Protein AF-A0A7V9UDL6-F1 (afdb_monomer)

Mean predicted aligned error: 6.91 Å

Secondary structure (DSSP, 8-state):
-HHHHHHHHHTHHHHHHHHHHHHHHH-HHHHTT-HHHHHHHHHHHHHHHHHHHHHHHHT-PPPHHHHHHHHHHHHHHHHTT--HHHHHHHHHHHHHHHHHHHHHHHHHT-TT-HHHHHHHHHHHHHHHHHHHHHHHHHHHHHHHHHHHHHHHHHHHHHHHHHH--SS-HHHHHHHHHHTT--TTS------PPPPPTT---

Solvent-accessible surface area (backbone atoms only — not comparable to full-atom values): 11361 Å² total; per-residue (Å²): 102,66,69,45,50,50,55,50,56,78,38,43,68,61,51,31,50,53,32,45,53,51,32,48,76,73,28,70,73,58,60,74,63,44,65,72,52,49,55,56,48,38,53,50,46,41,54,50,54,53,49,51,49,54,23,62,73,66,74,47,76,86,48,70,73,58,48,54,54,40,24,51,51,18,27,52,36,34,75,69,67,51,56,68,68,51,55,54,49,39,53,55,47,35,54,50,50,54,46,56,54,48,52,50,40,40,60,72,69,38,94,84,30,60,69,53,49,53,55,47,51,54,46,51,52,53,48,51,51,54,51,53,49,42,21,51,51,29,18,53,52,39,45,53,48,53,52,51,49,52,54,48,55,51,51,49,51,53,47,32,70,73,77,60,62,94,67,52,73,68,57,52,51,54,54,33,47,76,74,73,43,66,84,90,56,92,81,83,89,82,87,80,85,71,85,57,91,78,75,79,123

Structure (mmCIF, N/CA/C/O backbone):
data_AF-A0A7V9UDL6-F1
#
_entry.id   AF-A0A7V9UDL6-F1
#
loop_
_atom_site.group_PDB
_atom_site.id
_atom_site.type_symbol
_atom_site.label_atom_id
_atom_site.label_alt_id
_atom_site.label_comp_id
_atom_site.label_asym_id
_atom_site.label_entity_id
_atom_site.label_seq_id
_atom_site.pdbx_PDB_ins_code
_atom_site.Cartn_x
_atom_site.Cartn_y
_atom_site.Cartn_z
_atom_site.occupancy
_atom_site.B_iso_or_equiv
_atom_site.auth_seq_id
_atom_site.auth_comp_id
_atom_site.auth_asym_id
_atom_site.auth_atom_id
_atom_site.pdbx_PDB_model_num
ATOM 1 N N . MET A 1 1 ? -12.841 5.951 25.547 1.00 72.06 1 MET A N 1
ATOM 2 C CA . MET A 1 1 ? -12.096 5.720 24.286 1.00 72.06 1 MET A CA 1
ATOM 3 C C . MET A 1 1 ? -10.606 5.531 24.544 1.00 72.06 1 MET A C 1
ATOM 5 O O . MET A 1 1 ? -10.081 4.564 24.023 1.00 72.06 1 MET A O 1
ATOM 9 N N . GLY A 1 2 ? -9.957 6.372 25.369 1.00 75.62 2 GLY A N 1
ATOM 10 C CA . GLY A 1 2 ? -8.535 6.224 25.736 1.00 75.62 2 GLY A CA 1
ATOM 11 C C . GLY A 1 2 ? -8.145 4.806 26.165 1.00 75.62 2 GLY A C 1
ATOM 12 O O . GLY A 1 2 ? -7.309 4.207 25.507 1.00 75.62 2 GLY A O 1
ATOM 13 N N . ASP A 1 3 ? -8.846 4.230 27.145 1.00 81.00 3 ASP A N 1
ATOM 14 C CA . ASP A 1 3 ? -8.547 2.881 27.661 1.00 81.00 3 ASP A CA 1
ATOM 15 C C . ASP A 1 3 ? -8.682 1.764 26.603 1.00 81.00 3 ASP A C 1
ATOM 17 O O . ASP A 1 3 ? -7.924 0.802 26.616 1.00 81.00 3 ASP A O 1
ATOM 21 N N . ILE A 1 4 ? -9.619 1.903 25.653 1.00 83.62 4 ILE A N 1
ATOM 22 C CA . ILE A 1 4 ? -9.817 0.942 24.548 1.00 83.62 4 ILE A CA 1
ATOM 23 C C . ILE A 1 4 ? -8.638 1.012 23.571 1.00 83.62 4 ILE A C 1
ATOM 25 O O . ILE A 1 4 ? -8.143 -0.015 23.113 1.00 83.62 4 ILE A O 1
ATOM 29 N N . VAL A 1 5 ? -8.179 2.225 23.245 1.00 83.94 5 VAL A N 1
ATOM 30 C CA . VAL A 1 5 ? -7.033 2.408 22.342 1.00 83.94 5 VAL A CA 1
ATOM 31 C C . VAL A 1 5 ? -5.725 2.028 23.028 1.00 83.94 5 VAL A C 1
ATOM 33 O O . VAL A 1 5 ? -4.845 1.468 22.385 1.00 83.94 5 VAL A O 1
ATOM 36 N N . GLU A 1 6 ? -5.599 2.284 24.328 1.00 85.06 6 GLU A N 1
ATOM 37 C CA . GLU A 1 6 ? -4.460 1.834 25.123 1.00 85.06 6 GLU A CA 1
ATOM 38 C C . GLU A 1 6 ? -4.391 0.304 25.152 1.00 85.06 6 GLU A C 1
ATOM 40 O O . GLU A 1 6 ? -3.352 -0.253 24.804 1.00 85.06 6 GLU A O 1
ATOM 45 N N . GLY A 1 7 ? -5.509 -0.380 25.431 1.00 85.69 7 GLY A N 1
ATOM 46 C CA . GLY A 1 7 ? -5.601 -1.842 25.338 1.00 85.69 7 GLY A CA 1
ATOM 47 C C . GLY A 1 7 ? -5.189 -2.362 23.958 1.00 85.69 7 GLY A C 1
ATOM 48 O O . GLY A 1 7 ? -4.322 -3.229 23.851 1.00 85.69 7 GLY A O 1
ATOM 49 N N . PHE A 1 8 ? -5.696 -1.746 22.888 1.00 86.94 8 PHE A N 1
ATOM 50 C CA . PHE A 1 8 ? -5.303 -2.082 21.518 1.00 86.94 8 PHE A CA 1
ATOM 51 C C . PHE A 1 8 ? -3.798 -1.895 21.252 1.00 86.94 8 PHE A C 1
ATOM 53 O O . PHE A 1 8 ? -3.160 -2.768 20.667 1.00 86.94 8 PHE A O 1
ATOM 60 N N . LEU A 1 9 ? -3.204 -0.795 21.725 1.00 85.56 9 LEU A N 1
ATOM 61 C CA . LEU A 1 9 ? -1.776 -0.508 21.560 1.00 85.56 9 LEU A CA 1
ATOM 62 C C . LEU A 1 9 ? -0.879 -1.458 22.360 1.00 85.56 9 LEU A C 1
ATOM 64 O O . LEU A 1 9 ? 0.209 -1.792 21.892 1.00 85.56 9 LEU A O 1
ATOM 68 N N . THR A 1 10 ? -1.322 -1.949 23.522 1.00 90.69 10 THR A N 1
ATOM 69 C CA . THR A 1 10 ? -0.566 -2.985 24.256 1.00 90.69 10 THR A CA 1
ATOM 70 C C . THR A 1 10 ? -0.466 -4.299 23.480 1.00 90.69 10 THR A C 1
ATOM 72 O O . THR A 1 10 ? 0.461 -5.074 23.705 1.00 90.69 10 THR A O 1
ATOM 75 N N . ARG A 1 11 ? -1.378 -4.521 22.525 1.00 90.44 11 ARG A N 1
ATOM 76 C CA . ARG A 1 11 ? -1.428 -5.689 21.637 1.00 90.44 11 ARG A CA 1
ATOM 77 C C . ARG A 1 11 ? -0.860 -5.398 20.244 1.00 90.44 11 ARG A C 1
ATOM 79 O O . ARG A 1 11 ? -1.074 -6.191 19.335 1.00 90.44 11 ARG A O 1
ATOM 86 N N . LEU A 1 12 ? -0.130 -4.294 20.050 1.00 89.50 12 LEU A N 1
ATOM 87 C CA . LEU A 1 12 ? 0.363 -3.872 18.731 1.00 89.50 12 LEU A CA 1
ATOM 88 C C . LEU A 1 12 ? 1.118 -4.986 17.990 1.00 89.50 12 LEU A C 1
ATOM 90 O O . LEU A 1 12 ? 0.803 -5.256 16.837 1.00 89.50 12 LEU A O 1
ATOM 94 N N . GLU A 1 13 ? 2.075 -5.649 18.643 1.00 90.94 13 GLU A N 1
ATOM 95 C CA . GLU A 1 13 ? 2.853 -6.731 18.017 1.00 90.94 13 GLU A CA 1
ATOM 96 C C . GLU A 1 13 ? 1.966 -7.898 17.571 1.00 90.94 13 GLU A C 1
ATOM 98 O O . GLU A 1 13 ? 2.067 -8.355 16.436 1.00 90.94 13 GLU A O 1
ATOM 103 N N . GLU A 1 14 ? 1.037 -8.318 18.435 1.00 93.50 14 GLU A N 1
ATOM 104 C CA . GLU A 1 14 ? 0.058 -9.369 18.136 1.00 93.50 14 GLU A CA 1
ATOM 105 C C . GLU A 1 14 ? -0.818 -8.978 16.935 1.00 93.50 14 GLU A C 1
ATOM 107 O O . GLU A 1 14 ? -1.074 -9.789 16.047 1.00 93.50 14 GLU A O 1
ATOM 112 N N . VAL A 1 15 ? -1.274 -7.722 16.883 1.00 93.56 15 VAL A N 1
ATOM 113 C CA . VAL A 1 15 ? -2.089 -7.201 15.778 1.00 93.56 15 VAL A CA 1
ATOM 114 C C . VAL A 1 15 ? -1.286 -7.178 14.480 1.00 93.56 15 VAL A C 1
ATOM 116 O O . VAL A 1 15 ? -1.821 -7.558 13.440 1.00 93.56 15 VAL A O 1
ATOM 119 N N . VAL A 1 16 ? -0.021 -6.755 14.519 1.00 93.81 16 VAL A N 1
ATOM 120 C CA . VAL A 1 16 ? 0.857 -6.702 13.339 1.00 93.81 16 VAL A CA 1
ATOM 121 C C . VAL A 1 16 ? 1.119 -8.103 12.793 1.00 93.81 16 VAL A C 1
ATOM 123 O O . VAL A 1 16 ? 1.009 -8.310 11.581 1.00 93.81 16 VAL A O 1
ATOM 126 N N . GLU A 1 17 ? 1.409 -9.066 13.668 1.00 93.62 17 GLU A N 1
ATOM 127 C CA . GLU A 1 17 ? 1.605 -10.468 13.296 1.00 93.62 17 GLU A CA 1
ATOM 128 C C . GLU A 1 17 ? 0.336 -11.041 12.654 1.00 93.62 17 GLU A C 1
ATOM 130 O O . GLU A 1 17 ? 0.378 -11.453 11.493 1.00 93.62 17 GLU A O 1
ATOM 135 N N . LYS A 1 18 ? -0.818 -10.926 13.327 1.00 95.19 18 LYS A N 1
ATOM 136 C CA . LYS A 1 18 ? -2.121 -11.375 12.801 1.00 95.19 18 LYS A CA 1
ATOM 137 C C . LYS A 1 18 ? -2.467 -10.746 11.455 1.00 95.19 18 LYS A C 1
ATOM 139 O O . LYS A 1 18 ? -2.954 -11.426 10.554 1.00 95.19 18 LYS A O 1
ATOM 144 N N . CYS A 1 19 ? -2.237 -9.443 11.305 1.00 95.56 19 CYS A N 1
ATOM 145 C CA . CYS A 1 19 ? -2.464 -8.739 10.047 1.00 95.56 19 CYS A CA 1
ATOM 146 C C . CYS A 1 19 ? -1.566 -9.284 8.933 1.00 95.56 19 CYS A C 1
ATOM 148 O O . CYS A 1 19 ? -2.037 -9.514 7.821 1.00 95.56 19 CYS A O 1
ATOM 150 N N . THR A 1 20 ? -0.281 -9.485 9.225 1.00 93.94 20 THR A N 1
ATOM 151 C CA . THR A 1 20 ? 0.692 -9.979 8.246 1.00 93.94 20 THR A CA 1
ATOM 152 C C . THR A 1 20 ? 0.355 -11.408 7.831 1.00 93.94 20 THR A C 1
ATOM 154 O O . THR A 1 20 ? 0.304 -11.697 6.640 1.00 93.94 20 THR A O 1
ATOM 157 N N . GLU A 1 21 ? 0.043 -12.292 8.775 1.00 93.69 21 GLU A N 1
ATOM 158 C CA . GLU A 1 21 ? -0.412 -13.654 8.473 1.00 93.69 21 GLU A CA 1
ATOM 159 C C . GLU A 1 21 ? -1.674 -13.648 7.607 1.00 93.69 21 GLU A C 1
ATOM 161 O O . GLU A 1 21 ? -1.694 -14.267 6.541 1.00 93.69 21 GLU A O 1
ATOM 166 N N . ALA A 1 22 ? -2.683 -12.862 7.990 1.00 95.31 22 ALA A N 1
ATOM 167 C CA . ALA A 1 22 ? -3.929 -12.765 7.241 1.00 95.31 22 ALA A CA 1
ATOM 168 C C . ALA A 1 22 ? -3.721 -12.241 5.808 1.00 95.31 22 ALA A C 1
ATOM 170 O O . ALA A 1 22 ? -4.392 -12.703 4.886 1.00 95.31 22 ALA A O 1
ATOM 171 N N . ILE A 1 23 ? -2.788 -11.304 5.588 1.00 94.50 23 ILE A N 1
ATOM 172 C CA . ILE A 1 23 ? -2.425 -10.855 4.233 1.00 94.50 23 ILE A CA 1
ATOM 173 C C . ILE A 1 23 ? -1.829 -12.013 3.426 1.00 94.50 23 ILE A C 1
ATOM 175 O O . ILE A 1 23 ? -2.213 -12.200 2.272 1.00 94.50 23 ILE A O 1
ATOM 179 N N . TRP A 1 24 ? -0.910 -12.789 4.007 1.00 92.56 24 TRP A N 1
ATOM 180 C CA . TRP A 1 24 ? -0.249 -13.897 3.304 1.00 92.56 24 TRP A CA 1
ATOM 181 C C . TRP A 1 24 ? -1.214 -15.023 2.936 1.00 92.56 24 TRP A C 1
ATOM 183 O O . TRP A 1 24 ? -1.054 -15.643 1.884 1.00 92.56 24 TRP A O 1
ATOM 193 N N . GLU A 1 25 ? -2.226 -15.267 3.764 1.00 91.50 25 GLU A N 1
ATOM 194 C CA . GLU A 1 25 ? -3.292 -16.222 3.458 1.00 91.50 25 GLU A CA 1
ATOM 195 C C . GLU A 1 25 ? -4.249 -15.698 2.381 1.00 91.50 25 GLU A C 1
ATOM 197 O O . GLU A 1 25 ? -4.681 -16.450 1.505 1.00 91.50 25 GLU A O 1
ATOM 202 N N . ALA A 1 26 ? -4.583 -14.407 2.435 1.00 90.62 26 ALA A N 1
ATOM 203 C CA . ALA A 1 26 ? -5.611 -13.817 1.587 1.00 90.62 26 ALA A CA 1
ATOM 204 C C . ALA A 1 26 ? -5.101 -13.359 0.209 1.00 90.62 26 ALA A C 1
ATOM 206 O O . ALA A 1 26 ? -5.898 -13.257 -0.725 1.00 90.62 26 ALA A O 1
ATOM 207 N N . VAL A 1 27 ? -3.798 -13.083 0.062 1.00 90.81 27 VAL A N 1
ATOM 208 C CA . VAL A 1 27 ? -3.223 -12.438 -1.130 1.00 90.81 27 VAL A CA 1
ATOM 209 C C . VAL A 1 27 ? -2.099 -13.291 -1.747 1.00 90.81 27 VAL A C 1
ATOM 211 O O . VAL A 1 27 ? -0.919 -13.122 -1.424 1.00 90.81 27 VAL A O 1
ATOM 214 N N . PRO A 1 28 ? -2.415 -14.193 -2.701 1.00 83.19 28 PRO A N 1
ATOM 215 C CA . PRO A 1 28 ? -1.437 -15.125 -3.271 1.00 83.19 28 PRO A CA 1
ATOM 216 C C . PRO A 1 28 ? -0.239 -14.481 -3.985 1.00 83.19 28 PRO A C 1
ATOM 218 O O . PRO A 1 28 ? 0.802 -15.126 -4.121 1.00 83.19 28 PRO A O 1
ATOM 221 N N . SER A 1 29 ? -0.360 -13.246 -4.484 1.00 85.88 29 SER A N 1
ATOM 222 C CA . SER A 1 29 ? 0.759 -12.534 -5.124 1.00 85.88 29 SER A CA 1
ATO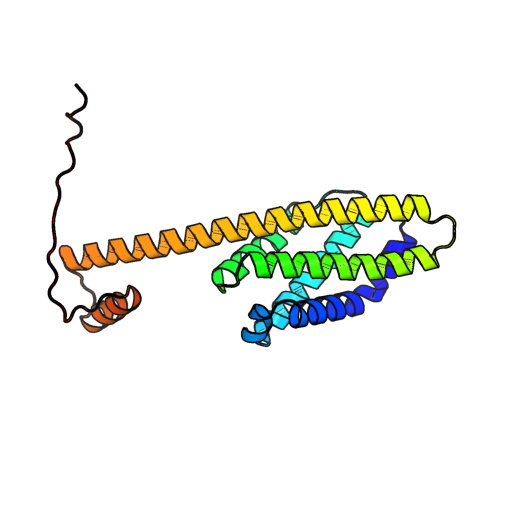M 223 C C . SER A 1 29 ? 1.862 -12.163 -4.131 1.00 85.88 29 SER A C 1
ATOM 225 O O . SER A 1 29 ? 3.034 -12.185 -4.503 1.00 85.88 29 SER A O 1
ATOM 227 N N . TYR A 1 30 ? 1.519 -11.933 -2.861 1.00 83.25 30 TYR A N 1
ATOM 228 C CA . TYR A 1 30 ? 2.486 -11.624 -1.805 1.00 83.25 30 TYR A CA 1
ATOM 229 C C . TYR A 1 30 ? 3.280 -12.875 -1.415 1.00 83.25 30 TYR A C 1
ATOM 231 O O . TYR A 1 30 ? 4.495 -12.808 -1.232 1.00 83.25 30 TYR A O 1
ATOM 239 N N . GLY A 1 31 ? 2.630 -14.045 -1.404 1.00 76.56 31 GLY A N 1
ATOM 240 C CA . GLY A 1 31 ? 3.291 -15.326 -1.137 1.00 76.56 31 GLY A CA 1
ATOM 241 C C . GLY A 1 31 ? 4.397 -15.683 -2.141 1.00 76.56 31 GLY A C 1
ATOM 242 O O . GLY A 1 31 ? 5.343 -16.382 -1.787 1.00 76.56 31 GLY A O 1
ATOM 243 N N . ARG A 1 32 ? 4.331 -15.180 -3.382 1.00 75.62 32 ARG A N 1
ATOM 244 C CA . ARG A 1 32 ? 5.352 -15.438 -4.418 1.00 75.62 32 ARG A CA 1
ATOM 245 C C . ARG A 1 32 ? 6.584 -14.537 -4.309 1.00 75.62 32 ARG A C 1
ATOM 247 O O . ARG A 1 32 ? 7.607 -14.865 -4.901 1.00 75.62 32 ARG A O 1
ATOM 254 N N . ALA A 1 33 ? 6.489 -13.418 -3.594 1.00 74.06 33 ALA A N 1
ATOM 255 C CA . ALA A 1 33 ? 7.537 -12.399 -3.532 1.00 74.06 33 ALA A CA 1
ATOM 256 C C . ALA A 1 33 ? 8.604 -12.654 -2.444 1.00 74.06 33 ALA A C 1
ATOM 258 O O . ALA A 1 33 ? 9.659 -12.025 -2.469 1.00 74.06 33 ALA A O 1
ATOM 259 N N . GLY A 1 34 ? 8.366 -13.601 -1.529 1.00 78.44 34 GLY A N 1
ATOM 260 C CA . GLY A 1 34 ? 9.346 -14.055 -0.535 1.00 78.44 34 GLY A CA 1
ATOM 261 C C . GLY A 1 34 ? 9.498 -13.159 0.705 1.00 78.44 34 GLY A C 1
ATOM 262 O O . GLY A 1 34 ? 8.719 -12.234 0.930 1.00 78.44 34 GLY A O 1
ATOM 263 N N . GLU A 1 35 ? 10.511 -13.468 1.522 1.00 82.31 35 GLU A N 1
ATOM 264 C CA . GLU A 1 35 ? 10.727 -12.879 2.858 1.00 82.31 35 GLU A CA 1
ATOM 265 C C . GLU A 1 35 ? 10.975 -11.356 2.876 1.00 82.31 35 GLU A C 1
ATOM 267 O O . GLU A 1 35 ? 10.397 -10.689 3.731 1.00 82.31 35 GLU A O 1
ATOM 272 N N . PRO A 1 36 ? 11.721 -10.749 1.928 1.00 86.75 36 PRO A N 1
ATOM 273 C CA . PRO A 1 36 ? 11.936 -9.298 1.938 1.00 86.75 36 PRO A CA 1
ATOM 274 C C . PRO A 1 36 ? 10.639 -8.486 1.826 1.00 86.75 36 PRO A C 1
ATOM 276 O O . PRO A 1 36 ? 10.494 -7.448 2.468 1.00 86.75 36 PRO A O 1
ATOM 279 N N . LEU A 1 37 ? 9.661 -8.971 1.046 1.00 88.31 37 LEU A N 1
ATOM 280 C CA . LEU A 1 37 ? 8.345 -8.331 0.986 1.00 88.31 37 LEU A CA 1
ATOM 281 C C . LEU A 1 37 ? 7.595 -8.497 2.313 1.00 88.31 37 LEU A C 1
ATOM 283 O O . LEU A 1 37 ? 6.842 -7.607 2.701 1.00 88.31 37 LEU A O 1
ATOM 287 N N . ARG A 1 38 ? 7.789 -9.623 3.005 1.00 90.31 38 ARG A N 1
ATOM 288 C CA . ARG A 1 38 ? 7.144 -9.906 4.289 1.00 90.31 38 ARG A CA 1
ATOM 289 C C . ARG A 1 38 ? 7.560 -8.943 5.376 1.00 90.31 38 ARG A C 1
ATOM 291 O O . ARG A 1 38 ? 6.683 -8.368 6.019 1.00 90.31 38 ARG A O 1
ATOM 298 N N . GLU A 1 39 ? 8.855 -8.708 5.511 1.00 90.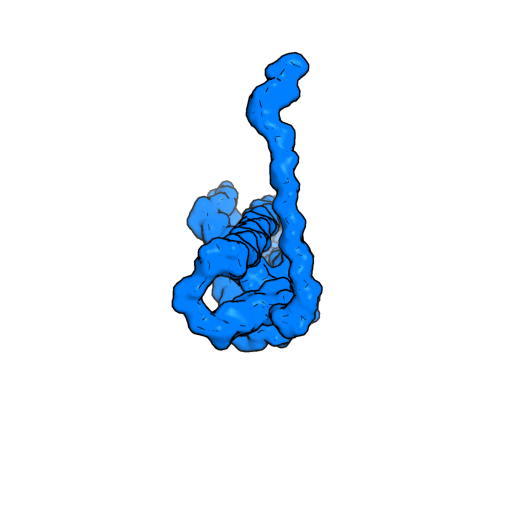75 39 GLU A N 1
ATOM 299 C CA . GLU A 1 39 ? 9.384 -7.704 6.435 1.00 90.75 39 GLU A CA 1
ATOM 300 C C . GLU A 1 39 ? 8.834 -6.310 6.099 1.00 90.75 39 GLU A C 1
ATOM 302 O O . GLU A 1 39 ? 8.267 -5.634 6.957 1.00 90.75 39 GLU A O 1
ATOM 307 N N . GLU A 1 40 ? 8.877 -5.916 4.821 1.00 91.88 40 GLU A N 1
ATOM 308 C CA . GLU A 1 40 ? 8.392 -4.602 4.388 1.00 91.88 40 GLU A CA 1
ATOM 309 C C . GLU A 1 40 ? 6.882 -4.409 4.625 1.00 91.88 40 GLU A C 1
ATOM 311 O O . GLU A 1 40 ? 6.423 -3.306 4.940 1.00 91.88 40 GLU A O 1
ATOM 316 N N . VAL A 1 41 ? 6.083 -5.467 4.451 1.00 92.75 41 VAL A N 1
ATOM 317 C CA . VAL A 1 41 ? 4.647 -5.430 4.750 1.00 92.75 41 VAL A CA 1
ATOM 318 C C . VAL A 1 41 ? 4.411 -5.372 6.253 1.00 92.75 41 VAL A C 1
ATOM 320 O O . VAL A 1 41 ? 3.554 -4.596 6.665 1.00 92.75 41 VAL A O 1
ATOM 323 N N . GLY A 1 42 ? 5.177 -6.102 7.065 1.00 93.81 42 GLY A N 1
ATOM 324 C CA . GLY A 1 42 ? 5.110 -6.003 8.525 1.00 93.81 42 GLY A CA 1
ATOM 325 C C . GLY A 1 42 ? 5.353 -4.573 9.018 1.00 93.81 42 GLY A C 1
ATOM 326 O O . GLY A 1 42 ? 4.558 -4.043 9.798 1.00 93.81 42 GLY A O 1
ATOM 327 N N . ASP A 1 43 ? 6.374 -3.900 8.484 1.00 93.94 43 ASP A N 1
ATOM 328 C CA . ASP A 1 43 ? 6.670 -2.496 8.797 1.00 93.94 43 ASP A CA 1
ATOM 329 C C . ASP A 1 43 ? 5.545 -1.545 8.361 1.00 93.94 43 ASP A C 1
ATOM 331 O O . ASP A 1 43 ? 5.161 -0.629 9.097 1.00 93.94 43 ASP A O 1
ATOM 335 N N . ALA A 1 44 ? 4.977 -1.764 7.170 1.00 94.25 44 ALA A N 1
ATOM 336 C CA . ALA A 1 44 ? 3.854 -0.971 6.676 1.00 94.25 44 ALA A CA 1
ATOM 337 C C . ALA A 1 44 ? 2.587 -1.175 7.524 1.00 94.25 44 ALA A C 1
ATOM 339 O O . ALA A 1 44 ? 1.896 -0.208 7.849 1.00 94.25 44 ALA A O 1
ATOM 340 N N . VAL A 1 45 ? 2.294 -2.419 7.914 1.00 95.31 45 VAL A N 1
ATOM 341 C CA . VAL A 1 45 ? 1.177 -2.769 8.799 1.00 95.31 45 VAL A CA 1
ATOM 342 C C . VAL A 1 45 ? 1.355 -2.093 10.153 1.00 95.31 45 VAL A C 1
ATOM 344 O O . VAL A 1 45 ? 0.436 -1.413 10.604 1.00 95.31 45 VAL A O 1
ATOM 347 N N . ARG A 1 46 ? 2.539 -2.193 10.765 1.00 95.00 46 ARG A N 1
ATOM 348 C CA . ARG A 1 46 ? 2.861 -1.511 12.026 1.00 95.00 46 ARG A CA 1
ATOM 349 C C . ARG A 1 46 ? 2.598 -0.013 11.942 1.00 95.00 46 ARG A C 1
ATOM 351 O O . ARG A 1 46 ? 1.837 0.515 12.751 1.00 95.00 46 ARG A O 1
ATOM 358 N N . GLY A 1 47 ? 3.146 0.649 10.922 1.00 93.38 47 GLY A N 1
ATOM 359 C CA . GLY A 1 47 ? 2.928 2.080 10.711 1.00 93.38 47 GLY A CA 1
ATOM 360 C C . GLY A 1 47 ? 1.447 2.437 10.538 1.00 93.38 47 GLY A C 1
ATOM 361 O O . GLY A 1 47 ? 0.990 3.439 11.088 1.00 93.38 47 GLY A O 1
ATOM 362 N N . ASN A 1 48 ? 0.675 1.599 9.838 1.00 92.94 48 ASN A N 1
ATOM 363 C CA . ASN A 1 48 ? -0.763 1.801 9.660 1.00 92.94 48 ASN A CA 1
ATOM 364 C C . ASN A 1 48 ? -1.549 1.628 10.971 1.00 92.94 48 ASN A C 1
ATOM 366 O O . ASN A 1 48 ? -2.488 2.389 11.208 1.00 92.94 48 ASN A O 1
ATOM 370 N N . VAL A 1 49 ? -1.189 0.660 11.817 1.00 92.50 49 VAL A N 1
ATOM 371 C CA . VAL A 1 49 ? -1.852 0.419 13.111 1.00 92.50 49 VAL A CA 1
ATOM 372 C C . VAL A 1 49 ? -1.542 1.546 14.106 1.00 92.50 49 VAL A C 1
ATOM 374 O O . VAL A 1 49 ? -2.440 2.031 14.803 1.00 92.50 49 VAL A O 1
ATOM 377 N N . GLU A 1 50 ? -0.299 2.029 14.130 1.00 91.94 50 GLU A N 1
ATOM 378 C CA . GLU A 1 50 ? 0.106 3.193 14.929 1.00 91.94 50 GLU A CA 1
ATOM 379 C C . GLU A 1 50 ? -0.641 4.463 14.493 1.00 91.94 50 GLU A C 1
ATOM 381 O O . GLU A 1 50 ? -1.174 5.199 15.330 1.00 91.94 50 GLU A O 1
ATOM 386 N N . SER A 1 51 ? -0.736 4.703 13.180 1.00 93.00 51 SER A N 1
ATOM 387 C CA . SER A 1 51 ? -1.474 5.842 12.628 1.00 93.00 51 SER A CA 1
ATOM 388 C C . SER A 1 51 ? -2.969 5.770 12.923 1.00 93.00 51 SER A C 1
ATOM 390 O O . SER A 1 51 ? -3.538 6.769 13.370 1.00 93.00 51 SER A O 1
ATOM 392 N N . LEU A 1 52 ? -3.592 4.595 12.781 1.00 91.75 52 LEU A N 1
ATOM 393 C CA . LEU A 1 52 ? -4.987 4.376 13.171 1.00 91.75 52 LEU A CA 1
ATOM 394 C C . LEU A 1 52 ? -5.208 4.717 14.653 1.00 91.75 52 LEU A C 1
ATOM 396 O O . LEU A 1 52 ? -6.120 5.469 14.997 1.00 91.75 52 LEU A O 1
ATOM 400 N N . SER A 1 53 ? -4.330 4.232 15.530 1.00 89.75 53 SER A N 1
ATOM 401 C CA . SER A 1 53 ? -4.403 4.502 16.972 1.00 89.75 53 SER A CA 1
ATOM 402 C C . SER A 1 53 ? -4.268 5.995 17.289 1.00 89.75 53 SER A C 1
ATOM 404 O O . SER A 1 53 ? -4.982 6.527 18.145 1.00 89.75 53 SER A O 1
ATOM 406 N N . GLY A 1 54 ? -3.389 6.700 16.570 1.00 90.00 54 GLY A N 1
ATOM 407 C CA . GLY A 1 54 ? -3.212 8.146 16.684 1.00 90.00 54 GLY A CA 1
ATOM 408 C C . GLY A 1 54 ? -4.413 8.955 16.181 1.00 90.00 54 GLY A C 1
ATOM 409 O O . GLY A 1 54 ? -4.746 9.977 16.789 1.00 90.00 54 GLY A O 1
ATOM 410 N N . VAL A 1 55 ? -5.062 8.502 15.106 1.00 91.00 55 VAL A N 1
ATOM 411 C CA . VAL A 1 55 ? -6.306 9.066 14.550 1.00 91.00 55 VAL A CA 1
ATOM 412 C C . VAL A 1 55 ? -7.454 8.923 15.547 1.00 91.00 55 VAL A C 1
ATOM 414 O O . VAL A 1 55 ? -8.096 9.921 15.881 1.00 91.00 55 VAL A O 1
ATOM 417 N N . ILE A 1 56 ? -7.649 7.723 16.103 1.00 89.62 56 ILE A N 1
ATOM 418 C CA . ILE A 1 56 ? -8.718 7.447 17.073 1.00 89.62 56 ILE A CA 1
ATOM 419 C C . ILE A 1 56 ? -8.484 8.223 18.376 1.00 89.62 56 ILE A C 1
ATOM 421 O O . ILE A 1 56 ? -9.377 8.931 18.837 1.00 89.62 56 ILE A O 1
ATOM 425 N N . SER A 1 57 ? -7.282 8.142 18.958 1.00 87.69 57 SER A N 1
ATOM 426 C CA . SER A 1 57 ? -6.993 8.752 20.269 1.00 87.69 57 SER A CA 1
ATOM 427 C C . SER A 1 57 ? -7.126 10.272 20.269 1.00 87.69 57 SER A C 1
ATOM 429 O O . SER A 1 57 ? -7.486 10.864 21.284 1.00 87.69 57 SER A O 1
ATOM 431 N N . ARG A 1 58 ? -6.792 10.915 19.145 1.00 86.81 58 ARG A N 1
ATOM 432 C CA . ARG A 1 58 ? -6.773 12.380 19.023 1.00 86.81 58 ARG A CA 1
ATOM 433 C C . ARG A 1 58 ? -7.998 12.937 18.299 1.00 86.81 58 ARG A C 1
ATOM 435 O O . ARG A 1 58 ? -8.100 14.154 18.188 1.00 86.81 58 ARG A O 1
ATOM 442 N N . GLY A 1 59 ? -8.890 12.078 17.795 1.00 86.38 59 GLY A N 1
ATOM 443 C CA . GLY A 1 59 ? -10.078 12.488 17.042 1.00 86.38 59 GLY A CA 1
ATOM 444 C C . GLY A 1 59 ? -9.743 13.348 15.821 1.00 86.38 59 GLY A C 1
ATOM 445 O O . GLY A 1 59 ? -10.404 14.355 15.585 1.00 86.38 59 GLY A O 1
ATOM 446 N N . ARG A 1 60 ? -8.683 12.991 15.088 1.00 90.31 60 ARG A N 1
ATOM 447 C CA . ARG A 1 60 ? -8.169 13.753 13.935 1.00 90.31 60 ARG A CA 1
ATOM 448 C C . ARG A 1 60 ? -8.178 12.908 12.669 1.00 90.31 60 ARG A C 1
ATOM 450 O O . ARG A 1 60 ? -8.139 11.689 12.759 1.00 90.31 60 ARG A O 1
ATOM 457 N N . ASP A 1 61 ? -8.105 13.553 11.514 1.00 88.69 61 ASP A N 1
ATOM 458 C CA . ASP A 1 61 ? -7.818 12.868 10.252 1.00 88.69 61 ASP A CA 1
ATOM 459 C C . ASP A 1 61 ? -6.343 12.445 10.135 1.00 88.69 61 ASP A C 1
ATOM 461 O O . ASP A 1 61 ? -5.472 12.884 10.907 1.00 88.69 61 ASP A O 1
ATOM 465 N N . VAL A 1 62 ? -6.066 11.584 9.150 1.00 92.62 62 VAL A N 1
ATOM 466 C CA . VAL A 1 62 ? -4.704 11.188 8.765 1.00 92.62 62 VAL A CA 1
ATOM 467 C C . VAL A 1 62 ? -3.915 12.428 8.352 1.00 92.62 62 VAL A C 1
ATOM 469 O O . VAL A 1 62 ? -4.382 13.250 7.564 1.00 92.62 62 VAL A O 1
ATOM 472 N N . ASN A 1 63 ? -2.718 12.589 8.912 1.00 93.56 63 ASN A N 1
ATOM 473 C CA . ASN A 1 63 ? -1.873 13.739 8.609 1.00 93.56 63 ASN A CA 1
ATOM 474 C C . ASN A 1 63 ? -1.043 13.509 7.333 1.00 93.56 63 ASN A C 1
ATOM 476 O O . ASN A 1 63 ? -1.015 12.412 6.773 1.00 93.56 63 ASN A O 1
ATOM 480 N N . ARG A 1 64 ? -0.350 14.554 6.865 1.00 94.12 64 ARG A N 1
ATOM 481 C CA . ARG A 1 64 ? 0.406 14.485 5.609 1.00 94.12 64 ARG A CA 1
ATOM 482 C C . ARG A 1 64 ? 1.539 13.454 5.649 1.00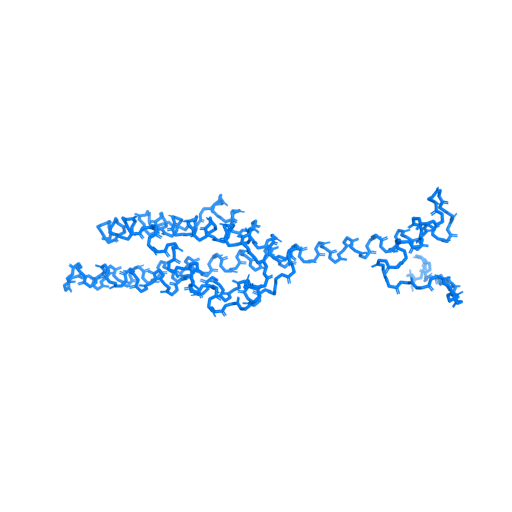 94.12 64 ARG A C 1
ATOM 484 O O . ARG A 1 64 ? 1.653 12.685 4.703 1.00 94.12 64 ARG A O 1
ATOM 491 N N . ASP A 1 65 ? 2.309 13.387 6.730 1.00 94.12 65 ASP A N 1
ATOM 492 C CA . ASP A 1 65 ? 3.433 12.445 6.862 1.00 94.12 65 ASP A CA 1
ATOM 493 C C . ASP A 1 65 ? 2.952 10.982 6.857 1.00 94.12 65 ASP A C 1
ATOM 495 O O . ASP A 1 65 ? 3.601 10.083 6.314 1.00 94.12 65 ASP A O 1
ATOM 499 N N . GLU A 1 66 ? 1.789 10.728 7.460 1.00 94.12 66 GLU A N 1
ATOM 500 C CA . GLU A 1 66 ? 1.126 9.424 7.450 1.00 94.12 66 GLU A CA 1
ATOM 501 C C . GLU A 1 66 ? 0.651 9.055 6.042 1.00 94.12 66 GLU A C 1
ATOM 503 O O . GLU A 1 66 ? 0.956 7.956 5.574 1.00 94.12 66 GLU A O 1
ATOM 508 N N . LEU A 1 67 ? -0.004 9.986 5.336 1.00 95.31 67 LEU A N 1
ATOM 509 C CA . LEU A 1 67 ? -0.389 9.798 3.934 1.00 95.31 67 LEU A CA 1
ATOM 510 C C . LEU A 1 67 ? 0.832 9.539 3.047 1.00 95.31 67 LEU A C 1
ATOM 512 O O . LEU A 1 67 ? 0.807 8.616 2.244 1.00 95.31 67 LEU A O 1
ATOM 516 N N . GLU A 1 68 ? 1.934 10.263 3.230 1.00 96.12 68 GLU A N 1
ATOM 517 C CA . GLU A 1 68 ? 3.162 10.067 2.449 1.00 96.12 68 GLU A CA 1
ATOM 518 C C . GLU A 1 68 ? 3.809 8.696 2.678 1.00 96.12 68 GLU A C 1
ATOM 520 O O . GLU A 1 68 ? 4.427 8.136 1.769 1.00 96.12 68 GLU A O 1
ATOM 525 N N . ARG A 1 69 ? 3.683 8.118 3.881 1.00 95.50 69 ARG A N 1
ATOM 526 C CA . ARG A 1 69 ? 4.093 6.723 4.129 1.00 95.50 69 ARG A CA 1
ATOM 527 C C . ARG A 1 69 ? 3.238 5.747 3.325 1.00 95.50 69 ARG A C 1
ATOM 529 O O . ARG A 1 69 ? 3.787 4.836 2.708 1.00 95.50 69 ARG A O 1
ATOM 536 N N . ILE A 1 70 ? 1.926 5.962 3.296 1.00 96.19 70 ILE A N 1
ATOM 537 C CA . ILE A 1 70 ? 0.966 5.134 2.555 1.00 96.19 70 ILE A CA 1
ATOM 538 C C . ILE A 1 70 ? 1.179 5.261 1.039 1.00 96.19 70 ILE A C 1
ATOM 540 O O . ILE A 1 70 ? 1.245 4.252 0.336 1.00 96.19 70 ILE A O 1
ATOM 544 N N . GLU A 1 71 ? 1.368 6.482 0.539 1.00 97.56 71 GLU A N 1
ATOM 545 C CA . GLU A 1 71 ? 1.664 6.771 -0.869 1.00 97.56 71 GLU A CA 1
ATOM 546 C C . GLU A 1 71 ? 2.943 6.035 -1.318 1.00 97.56 71 GLU A C 1
ATOM 548 O O . GLU A 1 71 ? 2.957 5.381 -2.363 1.00 97.56 71 GLU A O 1
ATOM 553 N N . ARG A 1 72 ? 3.999 6.038 -0.488 1.00 97.12 72 ARG A N 1
ATOM 554 C CA . ARG A 1 72 ? 5.240 5.283 -0.754 1.00 97.12 72 ARG A CA 1
ATOM 555 C C . ARG A 1 72 ? 5.033 3.773 -0.819 1.00 97.12 72 ARG A C 1
ATOM 557 O O . ARG A 1 72 ? 5.701 3.106 -1.605 1.00 97.12 72 ARG A O 1
ATOM 564 N N . VAL A 1 73 ? 4.136 3.210 -0.009 1.00 96.31 73 VAL A N 1
ATOM 565 C CA . VAL A 1 73 ? 3.776 1.786 -0.117 1.00 96.31 73 VAL A CA 1
ATOM 566 C C . VAL A 1 73 ? 3.101 1.521 -1.463 1.00 96.31 73 VAL A C 1
ATOM 568 O O . VAL A 1 73 ? 3.499 0.590 -2.160 1.00 96.31 73 VAL A O 1
ATOM 571 N N . GLY A 1 74 ? 2.146 2.362 -1.869 1.00 97.12 74 GLY A N 1
ATOM 572 C CA . GLY A 1 74 ? 1.454 2.231 -3.156 1.00 97.12 74 GLY A CA 1
ATOM 573 C C . GLY A 1 74 ? 2.407 2.267 -4.350 1.00 97.12 74 GLY A C 1
ATOM 574 O O . GLY A 1 74 ? 2.347 1.386 -5.209 1.00 97.12 74 GLY A O 1
ATOM 575 N N . ALA A 1 75 ? 3.337 3.226 -4.363 1.00 97.75 75 ALA A N 1
ATOM 576 C CA . ALA A 1 75 ? 4.359 3.334 -5.403 1.00 97.75 75 ALA A CA 1
ATOM 577 C C . ALA A 1 75 ? 5.254 2.083 -5.474 1.00 97.75 75 ALA A C 1
ATOM 579 O O . ALA A 1 75 ? 5.375 1.478 -6.538 1.00 97.75 75 ALA A O 1
ATOM 580 N N . ARG A 1 76 ? 5.782 1.617 -4.332 1.00 95.25 76 ARG A N 1
ATOM 581 C CA . ARG A 1 76 ? 6.628 0.410 -4.277 1.00 95.25 76 ARG A CA 1
ATOM 582 C C . ARG A 1 76 ? 5.904 -0.852 -4.740 1.00 95.25 76 ARG A C 1
ATOM 584 O O . ARG A 1 76 ? 6.510 -1.724 -5.354 1.00 95.25 76 ARG A O 1
ATOM 591 N N . ARG A 1 77 ? 4.601 -0.983 -4.466 1.00 95.62 77 ARG A N 1
ATOM 592 C CA . ARG A 1 77 ? 3.811 -2.130 -4.950 1.00 95.62 77 ARG A CA 1
ATOM 593 C C . ARG A 1 77 ? 3.586 -2.079 -6.461 1.00 95.62 77 ARG A C 1
ATOM 595 O O . ARG A 1 77 ? 3.604 -3.135 -7.089 1.00 95.62 77 ARG A O 1
ATOM 602 N N . ALA A 1 78 ? 3.440 -0.886 -7.043 1.00 96.31 78 ALA A N 1
ATOM 603 C CA . ALA A 1 78 ? 3.401 -0.722 -8.496 1.00 96.31 78 ALA A CA 1
ATOM 604 C C . ALA A 1 78 ? 4.744 -1.101 -9.141 1.00 96.31 78 ALA A C 1
ATOM 606 O O . ALA A 1 78 ? 4.762 -1.852 -10.113 1.00 96.31 78 ALA A O 1
ATOM 607 N N . GLU A 1 79 ? 5.860 -0.645 -8.566 1.00 93.69 79 GLU A N 1
ATOM 608 C CA . GLU A 1 79 ? 7.221 -0.992 -9.008 1.00 93.69 79 GLU A CA 1
ATOM 609 C C . GLU A 1 79 ? 7.493 -2.500 -8.914 1.00 93.69 79 GLU A C 1
ATOM 611 O O . GLU A 1 79 ? 8.089 -3.083 -9.817 1.00 93.69 79 GLU A O 1
ATOM 616 N N . ALA A 1 80 ? 6.989 -3.153 -7.864 1.00 91.69 80 ALA A N 1
ATOM 617 C CA . ALA A 1 80 ? 7.078 -4.601 -7.679 1.00 91.69 80 ALA A CA 1
ATOM 618 C C . ALA A 1 80 ? 6.104 -5.409 -8.565 1.00 91.69 80 ALA A C 1
ATOM 620 O O . ALA A 1 80 ? 6.083 -6.637 -8.485 1.00 91.69 80 ALA A O 1
ATOM 621 N N . GLY A 1 81 ? 5.274 -4.755 -9.388 1.00 92.06 81 GLY A N 1
ATOM 622 C CA . GLY A 1 81 ? 4.322 -5.423 -10.282 1.00 92.06 81 GLY A CA 1
ATOM 623 C C . GLY A 1 81 ? 3.166 -6.132 -9.568 1.00 92.06 81 GLY A C 1
ATOM 624 O O . GLY A 1 81 ? 2.501 -6.981 -10.164 1.00 92.06 81 GLY A O 1
ATOM 625 N N . ILE A 1 82 ? 2.910 -5.800 -8.301 1.00 93.69 82 ILE A N 1
ATOM 626 C CA . ILE A 1 82 ? 1.790 -6.354 -7.538 1.00 93.69 82 ILE A CA 1
ATOM 627 C C . ILE A 1 82 ? 0.486 -5.734 -8.060 1.00 93.69 82 ILE A C 1
ATOM 629 O O . ILE A 1 82 ? 0.424 -4.511 -8.187 1.00 93.69 82 ILE A O 1
ATOM 633 N N . PRO A 1 83 ? -0.570 -6.511 -8.360 1.00 95.31 83 PRO A N 1
ATOM 634 C CA . PRO A 1 83 ? -1.844 -5.958 -8.821 1.00 95.31 83 PRO A CA 1
ATOM 635 C C . PRO A 1 83 ? -2.480 -4.998 -7.806 1.00 95.31 83 PRO A C 1
ATOM 637 O O . PRO A 1 83 ? -2.508 -5.283 -6.612 1.00 95.31 83 PRO A O 1
ATOM 640 N N . LEU A 1 84 ? -3.064 -3.888 -8.272 1.00 96.69 84 LEU A N 1
ATOM 641 C CA . LEU A 1 84 ? -3.749 -2.934 -7.386 1.00 96.69 84 LEU A CA 1
ATOM 642 C C . LEU A 1 84 ? -4.871 -3.589 -6.563 1.00 96.69 84 LEU A C 1
ATOM 644 O O . LEU A 1 84 ? -5.056 -3.244 -5.399 1.00 96.69 84 LEU A O 1
ATOM 648 N N . ASP A 1 85 ? -5.607 -4.537 -7.149 1.00 96.88 85 ASP A N 1
ATOM 649 C CA . ASP A 1 85 ? -6.669 -5.252 -6.434 1.00 96.88 85 ASP A CA 1
ATOM 650 C C . ASP A 1 85 ? -6.124 -6.024 -5.223 1.00 96.88 85 ASP A C 1
ATOM 652 O O . ASP A 1 85 ? -6.687 -5.929 -4.134 1.00 96.88 85 ASP A O 1
ATOM 656 N N . ASP A 1 86 ? -4.965 -6.670 -5.377 1.00 95.88 86 ASP A N 1
ATOM 657 C CA . ASP A 1 86 ? -4.267 -7.383 -4.303 1.00 95.88 86 ASP A CA 1
ATOM 658 C C . ASP A 1 86 ? -3.784 -6.423 -3.207 1.00 95.88 86 ASP A C 1
ATOM 660 O O . ASP A 1 86 ? -3.936 -6.704 -2.015 1.00 95.88 86 ASP A O 1
ATOM 664 N N . VAL A 1 87 ? -3.261 -5.252 -3.591 1.00 96.06 87 VAL A N 1
ATOM 665 C CA . VAL A 1 87 ? -2.882 -4.200 -2.632 1.00 96.06 87 VAL A CA 1
ATOM 666 C C . VAL A 1 87 ? -4.104 -3.762 -1.824 1.00 96.06 87 VAL A C 1
ATOM 668 O O . VAL A 1 87 ? -4.066 -3.755 -0.595 1.00 96.06 87 VAL A O 1
ATOM 671 N N . LEU A 1 88 ? -5.220 -3.450 -2.484 1.00 96.81 88 LEU A N 1
ATOM 672 C CA . LEU A 1 88 ? -6.450 -3.043 -1.801 1.00 96.81 88 LEU A CA 1
ATOM 673 C C . LEU A 1 88 ? -7.057 -4.183 -0.967 1.00 96.81 88 LEU A C 1
ATOM 675 O O . LEU A 1 88 ? -7.666 -3.928 0.074 1.00 96.81 88 LEU A O 1
ATOM 679 N N . HIS A 1 89 ? -6.889 -5.439 -1.383 1.00 95.75 89 HIS A N 1
ATOM 680 C CA . HIS A 1 89 ? -7.284 -6.606 -0.598 1.00 95.75 89 HIS A CA 1
ATOM 681 C C . HIS A 1 89 ? -6.498 -6.695 0.715 1.00 95.75 89 HIS A C 1
ATOM 683 O O . HIS A 1 89 ? -7.097 -6.931 1.770 1.00 95.75 89 HIS A O 1
ATOM 689 N N . ALA A 1 90 ? -5.187 -6.438 0.681 1.00 95.25 90 ALA A N 1
ATOM 690 C CA . ALA A 1 90 ? -4.354 -6.392 1.880 1.00 95.25 90 ALA A CA 1
ATOM 691 C C . ALA A 1 90 ? -4.836 -5.306 2.861 1.00 95.25 90 ALA A C 1
ATOM 693 O O . ALA A 1 90 ? -5.025 -5.592 4.042 1.00 95.25 90 ALA A O 1
ATOM 694 N N . TYR A 1 91 ? -5.144 -4.095 2.379 1.00 94.69 91 TYR A N 1
ATOM 695 C CA . TYR A 1 91 ? -5.673 -3.012 3.225 1.00 94.69 91 TYR A CA 1
ATOM 696 C C . TYR A 1 91 ? -7.009 -3.377 3.886 1.00 94.69 91 TYR A C 1
ATOM 698 O O . TYR A 1 91 ? -7.164 -3.208 5.095 1.00 94.69 91 TYR A O 1
ATOM 706 N N . ARG A 1 92 ? -7.959 -3.948 3.131 1.00 94.12 92 ARG A N 1
ATOM 707 C CA . ARG A 1 92 ? -9.244 -4.415 3.689 1.00 94.12 92 ARG A CA 1
ATOM 708 C C . ARG A 1 92 ? -9.052 -5.521 4.727 1.00 94.12 92 ARG A C 1
ATOM 710 O O . ARG A 1 92 ? -9.774 -5.559 5.722 1.00 94.12 92 ARG A O 1
ATOM 717 N N . THR A 1 93 ? -8.082 -6.405 4.499 1.00 95.19 93 THR A N 1
ATOM 718 C CA . THR A 1 93 ? -7.736 -7.491 5.423 1.00 95.19 93 THR A CA 1
ATOM 719 C C . THR A 1 93 ? -7.207 -6.941 6.744 1.00 95.19 93 THR A C 1
ATOM 721 O O . THR A 1 93 ? -7.717 -7.323 7.795 1.00 95.19 93 THR A O 1
ATOM 724 N N . VAL A 1 94 ? -6.274 -5.985 6.697 1.00 94.62 94 VAL A N 1
ATOM 725 C CA . VAL A 1 94 ? -5.752 -5.294 7.888 1.00 94.62 94 VAL A CA 1
ATOM 726 C C . VAL A 1 94 ? -6.873 -4.588 8.645 1.00 94.62 94 VAL A C 1
ATOM 728 O O . VAL A 1 94 ? -7.023 -4.805 9.843 1.00 94.62 94 VAL A O 1
ATOM 731 N N . SER A 1 95 ? -7.717 -3.809 7.958 1.00 93.31 95 SER A N 1
ATOM 732 C CA . SER A 1 95 ? -8.830 -3.099 8.604 1.00 93.31 95 SER A CA 1
ATOM 733 C C . SER A 1 95 ? -9.794 -4.045 9.325 1.00 93.31 95 SER A C 1
ATOM 735 O O . SER A 1 95 ? -10.251 -3.722 10.421 1.00 93.31 95 SER A O 1
ATOM 737 N N . ARG A 1 96 ? -10.079 -5.223 8.748 1.00 94.00 96 ARG A N 1
ATOM 738 C CA . ARG A 1 96 ? -10.904 -6.256 9.394 1.00 94.00 96 ARG A CA 1
ATOM 739 C C . ARG A 1 96 ? -10.240 -6.798 10.659 1.00 94.00 96 ARG A C 1
ATOM 741 O O . ARG A 1 96 ? -10.888 -6.829 11.697 1.00 94.00 96 ARG A O 1
ATOM 748 N N . VAL A 1 97 ? -8.958 -7.160 10.593 1.00 94.62 97 VAL A N 1
ATOM 749 C CA . VAL A 1 97 ? -8.218 -7.671 11.761 1.00 94.62 97 VAL A CA 1
ATOM 750 C C . VAL A 1 97 ? -8.155 -6.620 12.874 1.00 94.62 97 VAL A C 1
ATOM 752 O O . VAL A 1 97 ? -8.426 -6.936 14.031 1.00 94.62 97 VAL A O 1
ATOM 755 N N . CYS A 1 98 ? -7.867 -5.358 12.542 1.00 92.81 98 CYS A N 1
ATOM 756 C CA . CYS A 1 98 ? -7.883 -4.271 13.521 1.00 92.81 98 CYS A CA 1
ATOM 757 C C . CYS A 1 98 ? -9.268 -4.091 14.155 1.00 92.81 98 CYS A C 1
ATOM 759 O O . CYS A 1 98 ? -9.358 -3.913 15.368 1.00 92.81 98 CYS A O 1
ATOM 761 N N . TRP A 1 99 ? -10.341 -4.152 13.357 1.00 93.06 99 TRP A N 1
ATOM 762 C CA . TRP A 1 99 ? -11.710 -4.076 13.869 1.00 93.06 99 TRP A CA 1
ATOM 763 C C . TRP A 1 99 ? -12.033 -5.221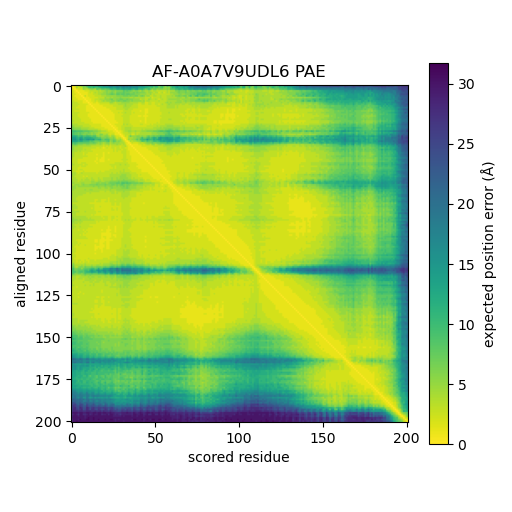 14.830 1.00 93.06 99 TRP A C 1
ATOM 765 O O . TRP A 1 99 ? -12.590 -4.963 15.894 1.00 93.06 99 TRP A O 1
ATOM 775 N N . ASP A 1 100 ? -11.664 -6.457 14.493 1.00 92.69 100 ASP A N 1
ATOM 776 C CA . ASP A 1 100 ? -11.953 -7.623 15.331 1.00 92.69 100 ASP A CA 1
ATOM 777 C C . ASP A 1 100 ? -11.313 -7.481 16.720 1.00 92.69 100 ASP A C 1
ATOM 779 O O . ASP A 1 100 ? -11.989 -7.675 17.734 1.00 92.69 100 ASP A O 1
ATOM 783 N N . VAL A 1 101 ? -10.052 -7.037 16.776 1.00 92.06 101 VAL A N 1
ATOM 784 C CA . VAL A 1 101 ? -9.335 -6.785 18.037 1.00 92.06 101 VAL A CA 1
ATOM 785 C C . VAL A 1 101 ? -9.948 -5.605 18.797 1.00 92.06 101 VAL A C 1
ATOM 787 O O . VAL A 1 101 ? -10.229 -5.708 19.987 1.00 92.06 101 VAL A O 1
ATOM 790 N N . LEU A 1 102 ? -10.248 -4.494 18.122 1.00 89.75 102 LEU A N 1
ATOM 791 C CA . LEU A 1 102 ? -10.897 -3.338 18.752 1.00 89.75 102 LEU A CA 1
ATOM 792 C C . LEU A 1 102 ? -12.298 -3.666 19.296 1.00 89.75 102 LEU A C 1
ATOM 794 O O . LEU A 1 102 ? -12.713 -3.138 20.332 1.00 89.75 102 LEU A O 1
ATOM 798 N N . ALA A 1 103 ? -13.025 -4.562 18.631 1.00 90.00 103 ALA A N 1
ATOM 799 C CA . ALA A 1 103 ? -14.318 -5.052 19.085 1.00 90.00 103 ALA A CA 1
ATOM 800 C C . ALA A 1 103 ? -14.201 -5.976 20.312 1.00 90.00 103 ALA A C 1
ATOM 802 O O . ALA A 1 103 ? -15.157 -6.066 21.087 1.00 90.00 103 ALA A O 1
ATOM 803 N N . GLU A 1 104 ? -13.078 -6.676 20.508 1.00 90.25 104 GLU A N 1
ATOM 804 C CA . GLU A 1 104 ? -12.780 -7.395 21.759 1.00 90.25 104 GLU A CA 1
ATOM 805 C C . GLU A 1 104 ? -12.584 -6.410 22.918 1.00 90.25 104 GLU A C 1
ATOM 807 O O . GLU A 1 104 ? -13.241 -6.552 23.951 1.00 90.25 104 GLU A O 1
ATOM 812 N N . GLU A 1 105 ? -11.786 -5.359 22.713 1.00 88.94 105 GLU A N 1
ATOM 813 C CA . GLU A 1 105 ? -11.552 -4.317 23.724 1.00 88.94 105 GLU A CA 1
ATOM 814 C C . GLU A 1 105 ? -12.851 -3.576 24.094 1.00 88.94 105 GLU A C 1
ATOM 816 O O . GLU A 1 105 ? -13.153 -3.361 25.270 1.00 88.94 105 GLU A O 1
ATOM 821 N N . CYS A 1 106 ? -13.700 -3.260 23.106 1.00 87.75 106 CYS A N 1
ATOM 822 C CA . CYS A 1 106 ? -15.023 -2.677 23.360 1.00 87.75 106 CYS A CA 1
ATOM 823 C C . CYS A 1 106 ? -15.914 -3.595 24.210 1.00 87.75 106 CYS A C 1
ATOM 825 O O . CYS A 1 106 ? -16.628 -3.116 25.092 1.00 87.75 106 CYS A O 1
ATOM 827 N N . ARG A 1 107 ? -15.882 -4.912 23.961 1.00 87.38 107 ARG A N 1
ATOM 828 C CA . ARG A 1 107 ? -16.652 -5.894 24.742 1.00 87.38 107 ARG A CA 1
ATOM 829 C C . ARG A 1 107 ? -16.148 -5.984 26.182 1.00 87.38 107 ARG A C 1
ATOM 831 O O . ARG A 1 107 ? -16.966 -6.095 27.094 1.00 87.38 107 ARG A O 1
ATOM 838 N N . ALA A 1 108 ? -14.835 -5.891 26.390 1.00 85.94 108 ALA A N 1
ATOM 839 C CA . ALA A 1 108 ? -14.225 -5.884 27.718 1.00 85.94 108 ALA A CA 1
ATOM 840 C C . ALA A 1 108 ? -14.550 -4.609 28.521 1.00 85.94 108 ALA A C 1
ATOM 842 O O . ALA A 1 108 ? -14.666 -4.672 29.744 1.00 85.94 108 ALA A O 1
ATOM 843 N N . TYR A 1 109 ? -14.773 -3.474 27.846 1.00 82.38 109 TYR A N 1
ATOM 844 C CA . TYR A 1 109 ? -15.124 -2.191 28.475 1.00 82.38 109 TYR A CA 1
ATOM 845 C C . TYR A 1 109 ? -16.522 -2.173 29.131 1.00 82.38 109 TYR A C 1
ATOM 847 O O . TYR A 1 109 ? -16.817 -1.324 29.974 1.00 82.38 109 TYR A O 1
ATOM 855 N N . GLY A 1 110 ? -17.390 -3.129 28.785 1.00 79.50 110 GLY A N 1
ATOM 856 C CA . GLY A 1 110 ? -18.691 -3.329 29.422 1.00 79.50 110 GLY A CA 1
ATOM 857 C C . GLY A 1 110 ? -19.870 -2.611 28.738 1.00 79.50 110 GLY A C 1
ATOM 858 O O . GLY A 1 110 ? -19.732 -2.014 27.671 1.00 79.50 110 GLY A O 1
ATOM 859 N N . PRO A 1 111 ? -21.075 -2.670 29.336 1.00 73.44 111 PRO A N 1
ATOM 860 C CA . PRO A 1 111 ? -22.341 -2.335 28.668 1.00 73.44 111 PRO A CA 1
ATOM 861 C C . PRO A 1 111 ? -22.504 -0.861 28.257 1.00 73.44 111 PRO A C 1
ATOM 863 O O . PRO A 1 111 ? -23.380 -0.551 27.455 1.00 73.44 111 PRO A O 1
ATOM 866 N N . ASN A 1 112 ? -21.653 0.043 28.751 1.00 76.00 112 ASN A N 1
ATOM 867 C CA . ASN A 1 112 ? -21.687 1.471 28.414 1.00 76.00 112 ASN A CA 1
ATOM 868 C C . ASN A 1 112 ? -20.798 1.835 27.205 1.00 76.00 112 ASN A C 1
ATOM 870 O O . ASN A 1 112 ? -20.607 3.016 26.919 1.00 76.00 112 ASN A O 1
ATOM 874 N N . ALA A 1 113 ? -20.241 0.847 26.494 1.00 84.31 113 ALA A N 1
ATOM 875 C CA . ALA A 1 113 ? -19.314 1.076 25.387 1.00 84.31 113 ALA A CA 1
ATOM 876 C C . ALA A 1 113 ? -19.980 1.467 24.053 1.00 84.31 113 ALA A C 1
ATOM 878 O O . ALA A 1 113 ? -19.261 1.845 23.137 1.00 84.31 113 ALA A O 1
ATOM 879 N N . LEU A 1 114 ? -21.315 1.416 23.924 1.00 87.12 114 LEU A N 1
ATOM 880 C CA . LEU A 1 114 ? -22.014 1.550 22.633 1.00 87.12 114 LEU A CA 1
ATOM 881 C C . LEU A 1 114 ? -21.601 2.797 21.829 1.00 87.12 114 LEU A C 1
ATOM 883 O O . LEU A 1 114 ? -21.171 2.669 20.686 1.00 87.12 114 LEU A O 1
ATOM 887 N N . GLU A 1 115 ? -21.674 3.987 22.429 1.00 86.69 115 GLU A N 1
ATOM 888 C CA . GLU A 1 115 ? -21.296 5.244 21.759 1.00 86.69 115 GLU A CA 1
ATOM 889 C C . GLU A 1 115 ? -19.806 5.284 21.389 1.00 86.69 115 GLU A C 1
ATOM 891 O O . GLU A 1 115 ? -19.420 5.781 20.327 1.00 86.69 115 GLU A O 1
ATOM 896 N N . ALA A 1 116 ? -18.950 4.711 22.243 1.00 84.38 116 ALA A N 1
ATOM 897 C CA . ALA A 1 116 ? -17.524 4.595 21.960 1.00 84.38 116 ALA A CA 1
ATOM 898 C C . ALA A 1 116 ? -17.265 3.631 20.792 1.00 84.38 116 ALA A C 1
ATOM 900 O O . ALA A 1 116 ? -16.434 3.931 19.940 1.00 84.38 116 ALA A O 1
ATOM 901 N N . THR A 1 117 ? -17.996 2.517 20.715 1.00 88.69 117 THR A N 1
ATOM 902 C CA . THR A 1 117 ? -17.915 1.545 19.619 1.00 88.69 117 THR A CA 1
ATOM 903 C C . THR A 1 117 ? -18.400 2.137 18.297 1.00 88.69 117 THR A C 1
ATOM 905 O O . THR A 1 117 ? -17.746 1.926 17.279 1.00 88.69 117 THR A O 1
ATOM 908 N N . ILE A 1 118 ? -19.493 2.909 18.295 1.00 90.25 118 ILE A N 1
ATOM 909 C CA . ILE A 1 118 ? -19.976 3.612 17.094 1.00 90.25 118 ILE A CA 1
ATOM 910 C C . ILE A 1 118 ? -18.918 4.612 16.616 1.00 90.25 118 ILE A C 1
ATOM 912 O O . ILE A 1 118 ? -18.488 4.548 15.466 1.00 90.25 118 ILE A O 1
ATOM 916 N N . SER A 1 119 ? -18.422 5.462 17.520 1.00 88.44 119 SER A N 1
ATOM 917 C CA . SER A 1 119 ? -17.380 6.450 17.201 1.00 88.44 119 SER A CA 1
ATOM 918 C C . SER A 1 119 ? -16.111 5.796 16.638 1.00 88.44 119 SER A C 1
ATOM 920 O O . SER A 1 119 ? -15.490 6.311 15.707 1.00 88.44 119 SER A O 1
ATOM 922 N N . LEU A 1 120 ? -15.736 4.640 17.190 1.00 89.62 120 LEU A N 1
ATOM 923 C CA . LEU A 1 120 ? -14.585 3.854 16.761 1.00 89.62 120 LEU A CA 1
ATOM 924 C C . LEU A 1 120 ? -14.786 3.247 15.369 1.00 89.62 120 LEU A C 1
ATOM 926 O O . LEU A 1 120 ? -13.898 3.352 14.525 1.00 89.62 120 LEU A O 1
ATOM 930 N N . ALA A 1 121 ? -15.955 2.655 15.116 1.00 91.00 121 ALA A N 1
ATOM 931 C CA . ALA A 1 121 ? -16.305 2.103 13.812 1.00 91.00 121 ALA A CA 1
ATOM 932 C C . ALA A 1 121 ? -16.262 3.186 12.727 1.00 91.00 121 ALA A C 1
ATOM 934 O O . ALA A 1 121 ? -15.648 2.993 11.678 1.00 91.00 121 ALA A O 1
ATOM 935 N N . GLU A 1 122 ? -16.843 4.356 12.998 1.00 92.31 122 GLU A N 1
ATOM 936 C CA . GLU A 1 122 ? -16.793 5.485 12.071 1.00 92.31 122 GLU A CA 1
ATOM 937 C C . GLU A 1 122 ? -15.359 5.969 11.814 1.00 92.31 122 GLU A C 1
ATOM 939 O O . GLU A 1 122 ? -15.007 6.267 10.672 1.00 92.31 122 GLU A O 1
ATOM 944 N N . ALA A 1 123 ? -14.516 6.033 12.851 1.00 90.75 123 ALA A N 1
ATOM 945 C CA . ALA A 1 123 ? -13.117 6.427 12.708 1.00 90.75 123 ALA A CA 1
ATOM 946 C C . ALA A 1 123 ? -12.325 5.436 11.839 1.00 90.75 123 ALA A C 1
ATOM 948 O O . ALA A 1 123 ? -11.583 5.866 10.958 1.00 90.75 123 ALA A O 1
ATOM 949 N N . ILE A 1 124 ? -12.518 4.127 12.030 1.00 91.75 124 ILE A N 1
ATOM 950 C CA . ILE A 1 124 ? -11.864 3.082 11.224 1.00 91.75 124 ILE A CA 1
ATOM 951 C C . ILE A 1 124 ? -12.339 3.127 9.773 1.00 91.75 124 ILE A C 1
ATOM 953 O O . ILE A 1 124 ? -11.518 2.983 8.866 1.00 91.75 124 ILE A O 1
ATOM 957 N N . LEU A 1 125 ? -13.639 3.335 9.538 1.00 92.94 125 LEU A N 1
ATOM 958 C CA . LEU A 1 125 ? -14.190 3.456 8.187 1.00 92.94 125 LEU A CA 1
ATOM 959 C C . LEU A 1 125 ? -13.595 4.665 7.460 1.00 92.94 125 LEU A C 1
ATOM 961 O O . LEU A 1 125 ? -13.077 4.504 6.356 1.00 92.94 125 LEU A O 1
ATOM 965 N N . ARG A 1 126 ? -13.594 5.845 8.097 1.00 93.94 126 ARG A N 1
ATOM 966 C CA . ARG A 1 126 ? -12.980 7.059 7.529 1.00 93.94 126 ARG A CA 1
ATOM 967 C C . ARG A 1 126 ? -11.486 6.877 7.270 1.00 93.94 126 ARG A C 1
ATOM 969 O O . ARG A 1 126 ? -11.011 7.227 6.195 1.00 93.94 126 ARG A O 1
ATOM 976 N N . TYR A 1 127 ? -10.760 6.296 8.225 1.00 94.00 127 TYR A N 1
ATOM 977 C CA . TYR A 1 127 ? -9.334 6.009 8.077 1.00 94.00 127 TYR A CA 1
ATOM 978 C C . TYR A 1 127 ? -9.076 5.066 6.898 1.00 94.00 127 TYR A C 1
ATOM 980 O O . TYR A 1 127 ? -8.269 5.370 6.025 1.00 94.00 127 TYR A O 1
ATOM 988 N N . THR A 1 128 ? -9.806 3.949 6.831 1.00 94.00 128 THR A N 1
ATOM 989 C CA . THR A 1 128 ? -9.667 2.952 5.760 1.00 94.00 128 THR A CA 1
ATOM 990 C C . THR A 1 128 ? -9.936 3.566 4.387 1.00 94.00 128 THR A C 1
ATOM 992 O O . THR A 1 128 ? -9.201 3.276 3.444 1.00 94.00 128 THR A O 1
ATOM 995 N N . ASP A 1 129 ? -10.945 4.429 4.269 1.00 94.88 129 ASP A N 1
ATOM 996 C CA . ASP A 1 129 ? -11.270 5.136 3.027 1.00 94.88 129 ASP A CA 1
ATOM 997 C C . ASP A 1 129 ? -10.140 6.087 2.588 1.00 94.88 129 ASP A C 1
ATOM 999 O O . ASP A 1 129 ? -9.667 6.019 1.448 1.00 94.88 129 ASP A O 1
ATOM 1003 N N . GLN A 1 130 ? -9.623 6.896 3.523 1.00 95.19 130 GLN A N 1
ATOM 1004 C CA . GLN A 1 130 ? -8.513 7.826 3.279 1.00 95.19 130 GLN A CA 1
ATOM 1005 C C . GLN A 1 130 ? -7.247 7.094 2.812 1.00 95.19 130 GLN A C 1
ATOM 1007 O O . GLN A 1 130 ? -6.671 7.443 1.779 1.00 95.19 130 GLN A O 1
ATOM 1012 N N . ILE A 1 131 ? -6.823 6.053 3.536 1.00 95.25 131 ILE A N 1
ATOM 1013 C CA . ILE A 1 131 ? -5.588 5.330 3.209 1.00 95.25 131 ILE A CA 1
ATOM 1014 C C . ILE A 1 131 ? -5.731 4.491 1.930 1.00 95.25 131 ILE A C 1
ATOM 1016 O O . ILE A 1 131 ? -4.774 4.389 1.165 1.00 95.25 131 ILE A O 1
ATOM 1020 N N . SER A 1 132 ? -6.918 3.924 1.667 1.00 96.25 132 SER A N 1
ATOM 1021 C CA . SER A 1 132 ? -7.177 3.127 0.456 1.00 96.25 132 SER A CA 1
ATOM 1022 C C . SER A 1 132 ? -7.181 4.001 -0.797 1.00 96.25 132 SER A C 1
ATOM 1024 O O . SER A 1 132 ? -6.673 3.592 -1.840 1.00 96.25 132 SER A O 1
ATOM 1026 N N . THR A 1 133 ? -7.706 5.223 -0.691 1.00 97.31 133 THR A N 1
ATOM 1027 C CA . THR A 1 133 ? -7.645 6.209 -1.776 1.00 97.31 133 THR A CA 1
ATOM 1028 C C . THR A 1 133 ? -6.200 6.637 -2.027 1.00 97.31 133 THR A C 1
ATOM 1030 O O . THR A 1 133 ? -5.719 6.545 -3.155 1.00 97.31 133 THR A O 1
ATOM 1033 N N . ALA A 1 134 ? -5.468 7.007 -0.971 1.00 97.44 134 ALA A N 1
ATOM 1034 C CA . ALA A 1 134 ? -4.081 7.455 -1.086 1.00 97.44 134 ALA A CA 1
ATOM 1035 C C . ALA A 1 134 ? -3.161 6.387 -1.705 1.00 97.44 134 ALA A C 1
ATOM 1037 O O . ALA A 1 134 ? -2.372 6.691 -2.603 1.00 97.44 134 ALA A O 1
ATOM 1038 N N . VAL A 1 135 ? -3.281 5.124 -1.274 1.00 98.00 135 VAL A N 1
ATOM 1039 C CA . VAL A 1 135 ? -2.466 4.034 -1.833 1.00 98.00 135 VAL A CA 1
ATOM 1040 C C . VAL A 1 135 ? -2.818 3.758 -3.298 1.00 98.00 135 VAL A C 1
ATOM 1042 O O . VAL A 1 135 ? -1.912 3.551 -4.106 1.00 98.00 135 VAL A O 1
ATOM 1045 N N . ALA A 1 136 ? -4.103 3.800 -3.670 1.00 98.50 136 ALA A N 1
ATOM 1046 C CA . ALA A 1 136 ? -4.547 3.557 -5.042 1.00 98.50 136 ALA A CA 1
ATOM 1047 C C . ALA A 1 136 ? -4.114 4.667 -6.007 1.00 98.50 136 ALA A C 1
ATOM 1049 O O . ALA A 1 136 ? -3.683 4.384 -7.132 1.00 98.50 136 ALA A O 1
ATOM 1050 N N . ASP A 1 137 ? -4.191 5.922 -5.565 1.00 98.44 137 ASP A N 1
ATOM 1051 C CA . ASP A 1 137 ? -3.750 7.071 -6.348 1.00 98.44 137 ASP A CA 1
ATOM 1052 C C . ASP A 1 137 ? -2.239 7.037 -6.565 1.00 98.44 137 ASP A C 1
ATOM 1054 O O . ASP A 1 137 ? -1.782 7.170 -7.704 1.00 98.44 137 ASP A O 1
ATOM 1058 N N . ALA A 1 138 ? -1.460 6.795 -5.507 1.00 98.50 138 ALA A N 1
ATOM 1059 C CA . ALA A 1 138 ? -0.007 6.693 -5.608 1.00 98.50 138 ALA A CA 1
ATOM 1060 C C . ALA A 1 138 ? 0.426 5.520 -6.498 1.00 98.50 138 ALA A C 1
ATOM 1062 O O . ALA A 1 138 ? 1.273 5.692 -7.376 1.00 98.50 138 ALA A O 1
ATOM 1063 N N . TYR A 1 139 ? -0.214 4.357 -6.343 1.00 98.62 139 TYR A N 1
ATOM 1064 C CA . TYR A 1 139 ? -0.007 3.203 -7.216 1.00 98.62 139 TYR A CA 1
ATOM 1065 C C . TYR A 1 139 ? -0.270 3.564 -8.682 1.00 98.62 139 TYR A C 1
ATOM 1067 O O . TYR A 1 139 ? 0.566 3.332 -9.555 1.00 98.62 139 TYR A O 1
ATOM 1075 N N . SER A 1 140 ? -1.419 4.182 -8.964 1.00 98.38 140 SER A N 1
ATOM 1076 C CA . SER A 1 140 ? -1.815 4.549 -10.327 1.00 98.38 140 SER A CA 1
ATOM 1077 C C . SER A 1 140 ? -0.868 5.580 -10.940 1.00 98.38 140 SER A C 1
ATOM 1079 O O . SER A 1 140 ? -0.576 5.529 -12.137 1.00 98.38 140 SER A O 1
ATOM 1081 N N . GLN A 1 141 ? -0.384 6.533 -10.143 1.00 98.38 141 GLN A N 1
ATOM 1082 C CA . GLN A 1 141 ? 0.599 7.521 -10.581 1.00 98.38 141 GLN A CA 1
ATOM 1083 C C . GLN A 1 141 ? 1.943 6.866 -10.912 1.00 98.38 141 GLN A C 1
ATOM 1085 O O . GLN A 1 141 ? 2.482 7.138 -11.991 1.00 98.38 141 GLN A O 1
ATOM 1090 N N . ALA A 1 142 ? 2.431 5.977 -10.044 1.00 98.25 142 ALA A N 1
ATOM 1091 C CA . ALA A 1 142 ? 3.659 5.216 -10.255 1.00 98.25 142 ALA A CA 1
ATOM 1092 C C . ALA A 1 142 ? 3.554 4.322 -11.498 1.00 98.25 142 ALA A C 1
ATOM 1094 O O . ALA A 1 142 ? 4.399 4.401 -12.385 1.00 98.25 142 ALA A O 1
ATOM 1095 N N . GLN A 1 143 ? 2.456 3.578 -11.656 1.00 97.25 143 GLN A N 1
ATOM 1096 C CA . GLN A 1 143 ? 2.225 2.741 -12.835 1.00 97.25 143 GLN A CA 1
ATOM 1097 C C . GLN A 1 143 ? 2.226 3.564 -14.132 1.00 97.25 143 GLN A C 1
ATOM 1099 O O . GLN A 1 143 ? 2.851 3.180 -15.121 1.00 97.25 143 GLN A O 1
ATOM 1104 N N . ARG A 1 144 ? 1.572 4.734 -14.146 1.00 97.50 144 ARG A N 1
ATOM 1105 C CA . ARG A 1 144 ? 1.614 5.634 -15.312 1.00 97.50 144 ARG A CA 1
ATOM 1106 C C . ARG A 1 144 ? 3.018 6.184 -15.564 1.00 97.50 144 ARG A C 1
ATOM 1108 O O . ARG A 1 144 ? 3.358 6.419 -16.720 1.00 97.50 144 ARG A O 1
ATOM 1115 N N . ALA A 1 145 ? 3.800 6.450 -14.518 1.00 96.56 145 ALA A N 1
ATOM 1116 C CA . ALA A 1 145 ? 5.180 6.906 -14.658 1.00 96.56 145 ALA A CA 1
ATOM 1117 C C . ALA A 1 145 ? 6.055 5.819 -15.292 1.00 96.56 145 ALA A C 1
ATOM 1119 O O . ALA A 1 145 ? 6.686 6.103 -16.305 1.00 96.56 145 ALA A O 1
ATOM 1120 N N . ILE A 1 146 ? 5.965 4.581 -14.797 1.00 94.94 146 ILE A N 1
ATOM 1121 C CA . ILE A 1 146 ? 6.664 3.407 -15.339 1.00 94.94 146 ILE A CA 1
ATOM 1122 C C . ILE A 1 146 ? 6.338 3.219 -16.827 1.00 94.94 146 ILE A C 1
ATOM 1124 O O . ILE A 1 146 ? 7.238 3.105 -17.654 1.00 94.94 146 ILE A O 1
ATOM 1128 N N . VAL A 1 147 ? 5.054 3.264 -17.203 1.00 94.19 147 VAL A N 1
ATOM 1129 C CA . VAL A 1 147 ? 4.643 3.129 -18.613 1.00 94.19 147 VAL A CA 1
ATOM 1130 C C . VAL A 1 147 ? 5.195 4.268 -19.475 1.00 94.19 147 VAL A C 1
ATOM 1132 O O . VAL A 1 147 ? 5.673 4.032 -20.582 1.00 94.19 147 VAL A O 1
ATOM 1135 N N . ARG A 1 148 ? 5.148 5.515 -18.987 1.00 95.19 148 ARG A N 1
ATOM 1136 C CA . ARG A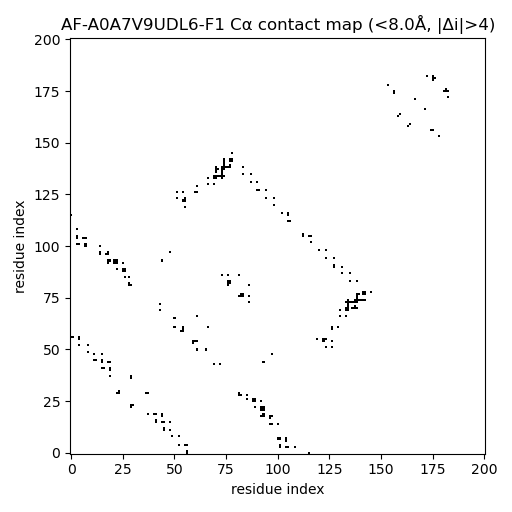 1 148 ? 5.693 6.667 -19.726 1.00 95.19 148 ARG A CA 1
ATOM 1137 C C . ARG A 1 148 ? 7.202 6.572 -19.913 1.00 95.19 148 ARG A C 1
ATOM 1139 O O . ARG A 1 148 ? 7.687 6.933 -20.981 1.00 95.19 148 ARG A O 1
ATOM 1146 N N . GLU A 1 149 ? 7.921 6.113 -18.897 1.00 93.88 149 GLU A N 1
ATOM 1147 C CA . GLU A 1 149 ? 9.366 5.909 -18.951 1.00 93.88 149 GLU A CA 1
ATOM 1148 C C . GLU A 1 149 ? 9.727 4.819 -19.963 1.00 93.88 149 GLU A C 1
ATOM 1150 O O . GLU A 1 149 ? 10.559 5.056 -20.835 1.00 93.88 149 GLU A O 1
ATOM 1155 N N . GLN A 1 150 ? 9.029 3.679 -19.937 1.00 91.38 150 GLN A N 1
ATOM 1156 C CA . GLN A 1 150 ? 9.219 2.598 -20.911 1.00 91.38 150 GLN A CA 1
ATOM 1157 C C . GLN A 1 150 ? 8.952 3.061 -22.350 1.00 91.38 150 GLN A C 1
ATOM 1159 O O . GLN A 1 150 ? 9.751 2.796 -23.249 1.00 91.38 150 GLN A O 1
ATOM 1164 N N . GLU A 1 151 ? 7.864 3.799 -22.578 1.00 92.88 151 GLU A N 1
ATOM 1165 C CA . GLU A 1 151 ? 7.547 4.377 -23.889 1.00 92.88 151 GLU A CA 1
ATOM 1166 C C . GLU A 1 151 ? 8.590 5.412 -24.338 1.00 92.88 151 GLU A C 1
ATOM 1168 O O . GLU A 1 151 ? 8.955 5.456 -25.515 1.00 92.88 151 GLU A O 1
ATOM 1173 N N . GLY A 1 152 ? 9.092 6.237 -23.416 1.00 93.81 152 GLY A N 1
ATOM 1174 C CA . GLY A 1 152 ? 10.168 7.193 -23.676 1.00 93.81 152 GLY A CA 1
ATOM 1175 C C . GLY A 1 152 ? 11.465 6.496 -24.082 1.00 93.81 152 GLY A C 1
ATOM 1176 O O . GLY A 1 152 ? 11.998 6.778 -25.155 1.00 93.81 152 GLY A O 1
ATOM 1177 N N . ALA A 1 153 ? 11.907 5.525 -23.284 1.00 92.62 153 ALA A N 1
ATOM 1178 C CA . ALA A 1 153 ? 1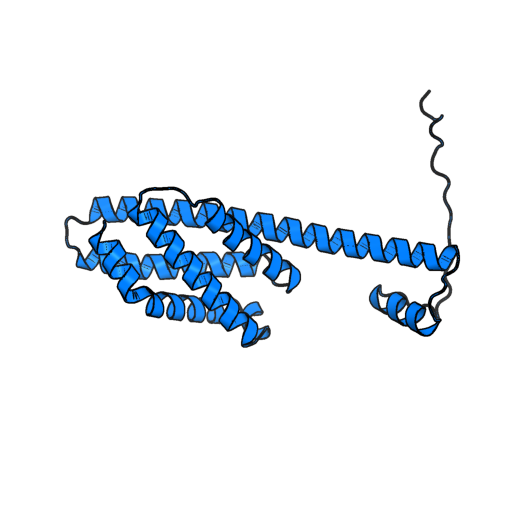3.120 4.749 -23.525 1.00 92.62 153 ALA A CA 1
ATOM 1179 C C . ALA A 1 153 ? 13.054 3.961 -24.844 1.00 92.62 153 ALA A C 1
ATOM 1181 O O . ALA A 1 153 ? 14.057 3.851 -25.555 1.00 92.62 153 ALA A O 1
ATOM 1182 N N . ARG A 1 154 ? 11.866 3.455 -25.206 1.00 92.88 154 ARG A N 1
ATOM 1183 C CA . ARG A 1 154 ? 11.614 2.783 -26.488 1.00 92.88 154 ARG A CA 1
ATOM 1184 C C . ARG A 1 154 ? 11.712 3.746 -27.671 1.00 92.88 154 ARG A C 1
ATOM 1186 O O . ARG A 1 154 ? 12.293 3.397 -28.695 1.00 92.88 154 ARG A O 1
ATOM 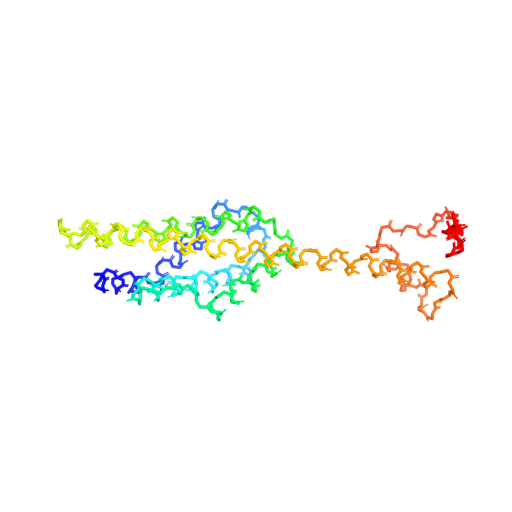1193 N N . ARG A 1 155 ? 11.153 4.956 -27.558 1.00 91.75 155 ARG A N 1
ATOM 1194 C CA . ARG A 1 155 ? 11.240 5.985 -28.613 1.00 91.75 155 ARG A CA 1
ATOM 1195 C C . ARG A 1 155 ? 12.665 6.478 -28.813 1.00 91.75 155 ARG A C 1
ATOM 1197 O O . ARG A 1 155 ? 13.083 6.628 -29.955 1.00 91.75 155 ARG A O 1
ATOM 1204 N N . GLU A 1 156 ? 13.386 6.709 -27.722 1.00 92.50 156 GLU A N 1
ATOM 1205 C CA . GLU A 1 156 ? 14.802 7.073 -27.754 1.00 92.50 156 GLU A CA 1
ATOM 1206 C C . GLU A 1 156 ? 15.616 5.983 -28.451 1.00 92.50 156 GLU A C 1
ATOM 1208 O O . GLU A 1 156 ? 16.315 6.270 -29.412 1.00 92.50 156 GLU A O 1
ATOM 1213 N N . PHE A 1 157 ? 15.410 4.717 -28.080 1.00 92.81 157 PHE A N 1
ATOM 1214 C CA . PHE A 1 157 ? 16.064 3.589 -28.739 1.00 92.81 157 PHE A CA 1
ATOM 1215 C C . PHE A 1 157 ? 15.809 3.542 -30.255 1.00 92.81 157 PHE A C 1
ATOM 1217 O O . PHE A 1 157 ? 16.735 3.350 -31.039 1.00 92.81 157 PHE A O 1
ATOM 1224 N N . LEU A 1 158 ? 14.562 3.745 -30.695 1.00 91.12 158 LEU A N 1
ATOM 1225 C CA . LEU A 1 158 ? 14.248 3.801 -32.127 1.00 91.12 158 LEU A CA 1
ATOM 1226 C C . LEU A 1 158 ? 14.895 5.008 -32.818 1.00 91.12 158 LEU A C 1
ATOM 1228 O O . LEU A 1 158 ? 15.314 4.899 -33.967 1.00 91.12 158 LEU A O 1
ATOM 1232 N N . SER A 1 159 ? 14.980 6.148 -32.134 1.00 90.50 159 SER A N 1
ATOM 1233 C CA . SER A 1 159 ? 15.684 7.330 -32.633 1.00 90.50 159 SER A CA 1
ATOM 1234 C C . SER A 1 159 ? 17.176 7.036 -32.813 1.00 90.50 159 SER A C 1
ATOM 1236 O O . SER A 1 159 ? 17.717 7.311 -33.882 1.00 90.50 159 SER A O 1
ATOM 1238 N N . ASP A 1 160 ? 17.812 6.402 -31.827 1.00 91.69 160 ASP A N 1
ATOM 1239 C CA . ASP A 1 160 ? 19.218 5.983 -31.881 1.00 91.69 160 ASP A CA 1
ATOM 1240 C C . ASP A 1 160 ? 19.468 5.019 -33.055 1.00 91.69 160 ASP A C 1
ATOM 1242 O O . ASP 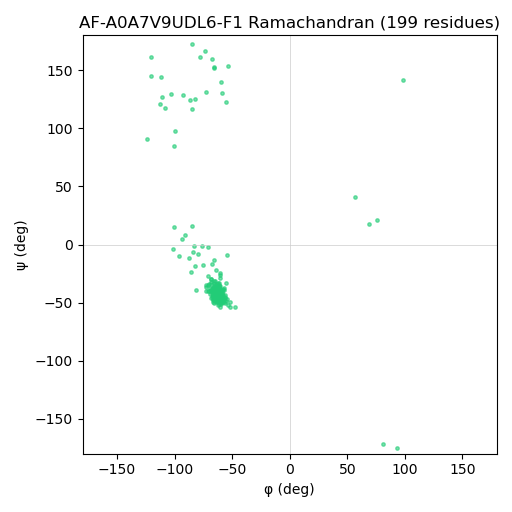A 1 160 ? 20.457 5.147 -33.774 1.00 91.69 160 ASP A O 1
ATOM 1246 N N . LEU A 1 161 ? 18.547 4.083 -33.316 1.00 89.06 161 LEU A N 1
ATOM 1247 C CA . LEU A 1 161 ? 18.640 3.182 -34.471 1.00 89.06 161 LEU A CA 1
ATOM 1248 C C . LEU A 1 161 ? 18.525 3.911 -35.820 1.00 89.06 161 LEU A C 1
ATOM 1250 O O . LEU A 1 161 ? 19.160 3.499 -36.790 1.00 89.06 161 LEU A O 1
ATOM 1254 N N . LEU A 1 162 ? 17.704 4.96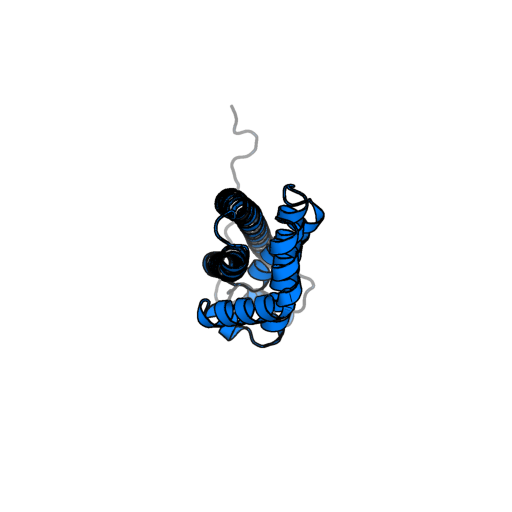2 -35.905 1.00 88.50 162 LEU A N 1
ATOM 1255 C CA . LEU A 1 162 ? 17.460 5.697 -37.151 1.00 88.50 162 LEU A CA 1
ATOM 1256 C C . LEU A 1 162 ? 18.550 6.726 -37.463 1.00 88.50 162 LEU A C 1
ATOM 1258 O O . LEU A 1 162 ? 18.904 6.899 -38.630 1.00 88.50 162 LEU A O 1
ATOM 1262 N N . TYR A 1 163 ? 19.058 7.422 -36.445 1.00 88.62 163 TYR A N 1
ATOM 1263 C CA . TYR A 1 163 ? 20.059 8.481 -36.607 1.00 88.62 163 TYR A CA 1
ATOM 1264 C C . TYR A 1 163 ? 21.497 8.001 -36.387 1.00 88.62 163 TYR A C 1
ATOM 1266 O O . TYR A 1 163 ? 22.435 8.722 -36.727 1.00 88.62 163 TYR A O 1
ATOM 1274 N N . GLY A 1 164 ? 21.669 6.776 -35.890 1.00 86.06 164 GLY A N 1
ATOM 1275 C CA . GLY A 1 164 ? 22.955 6.209 -35.509 1.00 86.06 164 GLY A CA 1
ATOM 1276 C C . GLY A 1 164 ? 23.185 6.315 -34.003 1.00 86.06 164 GLY A C 1
ATOM 1277 O O . GLY A 1 164 ? 22.833 7.307 -33.368 1.00 86.06 164 GLY A O 1
ATOM 1278 N N . SER A 1 165 ? 23.793 5.272 -33.440 1.00 86.75 165 SER A N 1
ATOM 1279 C CA . SER A 1 165 ? 24.132 5.166 -32.023 1.00 86.75 165 SER A CA 1
ATOM 1280 C C . SER A 1 165 ? 25.638 4.978 -31.861 1.00 86.75 165 SER A C 1
ATOM 1282 O O . SER A 1 165 ? 26.265 4.300 -32.673 1.00 86.75 165 SER A O 1
ATOM 1284 N N . GLU A 1 166 ? 26.209 5.544 -30.798 1.00 90.19 166 GLU A N 1
ATOM 1285 C CA . GLU A 1 166 ? 27.589 5.263 -30.372 1.00 90.19 166 GLU A CA 1
ATOM 1286 C C . GLU A 1 166 ? 27.688 3.995 -29.502 1.00 90.19 166 GLU A C 1
ATOM 1288 O O . GLU A 1 166 ? 28.789 3.562 -29.160 1.00 90.19 166 GLU A O 1
ATOM 1293 N N . ALA A 1 167 ? 26.548 3.395 -29.136 1.00 89.94 167 ALA A N 1
ATOM 1294 C CA . ALA A 1 167 ? 26.501 2.170 -28.348 1.00 89.94 167 ALA A CA 1
ATOM 1295 C C . ALA A 1 167 ? 27.095 0.980 -29.115 1.00 89.94 167 ALA A C 1
ATOM 1297 O O . ALA A 1 167 ? 27.046 0.911 -30.348 1.00 89.94 167 ALA A O 1
ATOM 1298 N N . SER A 1 168 ? 27.634 0.007 -28.376 1.00 93.00 168 SER A N 1
ATOM 1299 C CA . SER A 1 168 ? 28.153 -1.208 -28.996 1.00 93.00 168 SER A CA 1
ATOM 1300 C C . SER A 1 168 ? 27.017 -2.022 -29.644 1.00 93.00 168 SER A C 1
ATOM 1302 O O . SER A 1 168 ? 25.870 -1.962 -29.187 1.00 93.00 168 SER A O 1
ATOM 1304 N N . PRO A 1 169 ? 27.297 -2.829 -30.685 1.00 89.81 169 PRO A N 1
ATOM 1305 C CA . PRO A 1 169 ? 26.287 -3.706 -31.279 1.00 89.81 169 PRO A CA 1
ATOM 1306 C C . PRO A 1 169 ? 25.626 -4.661 -30.271 1.00 89.81 169 PRO A C 1
ATOM 1308 O O . PRO A 1 169 ? 24.441 -4.960 -30.399 1.00 89.81 169 PRO A O 1
ATOM 1311 N N . GLU A 1 170 ? 26.370 -5.119 -29.261 1.00 92.56 170 GLU A N 1
ATOM 1312 C CA . GLU A 1 170 ? 25.853 -5.990 -28.199 1.00 92.56 170 GLU A CA 1
ATOM 1313 C C . GLU A 1 170 ? 24.824 -5.260 -27.326 1.00 92.56 170 GLU A C 1
ATOM 1315 O O . GLU A 1 170 ? 23.739 -5.792 -27.080 1.00 92.56 170 GLU A O 1
ATOM 1320 N N . ASP A 1 171 ? 25.109 -4.011 -26.944 1.00 91.94 171 ASP A N 1
ATOM 1321 C CA . ASP A 1 171 ? 24.193 -3.181 -26.152 1.00 91.94 171 ASP A CA 1
ATOM 1322 C C . ASP A 1 171 ? 22.910 -2.861 -26.926 1.00 91.94 171 ASP A C 1
ATOM 1324 O O . ASP A 1 171 ? 21.806 -2.906 -26.374 1.00 91.94 171 ASP A O 1
ATOM 1328 N N . VAL A 1 172 ? 23.036 -2.581 -28.228 1.00 91.62 172 VAL A N 1
ATOM 1329 C CA . VAL A 1 172 ? 21.891 -2.337 -29.114 1.00 91.62 172 VAL A CA 1
ATOM 1330 C C . VAL A 1 172 ? 20.992 -3.573 -29.190 1.00 91.62 172 VAL A C 1
ATOM 1332 O O . VAL A 1 172 ? 19.774 -3.443 -29.061 1.00 91.62 172 VAL A O 1
ATOM 1335 N N . LEU A 1 173 ? 21.567 -4.768 -29.355 1.00 91.81 173 LEU A N 1
ATOM 1336 C CA . LEU A 1 173 ? 20.813 -6.025 -29.408 1.00 91.81 173 LEU A CA 1
ATOM 1337 C C . LEU A 1 173 ? 20.145 -6.355 -28.067 1.00 91.81 173 LEU A C 1
ATOM 1339 O O . LEU A 1 173 ? 18.971 -6.733 -28.047 1.00 91.81 173 LEU A O 1
ATOM 1343 N N . ALA A 1 174 ? 20.849 -6.171 -26.948 1.00 91.50 174 ALA A N 1
ATOM 1344 C CA . ALA A 1 174 ? 20.293 -6.389 -25.614 1.00 91.50 174 ALA A CA 1
ATOM 1345 C C . ALA A 1 174 ? 19.101 -5.454 -25.343 1.00 91.50 174 ALA A C 1
ATOM 1347 O O . ALA A 1 174 ? 18.035 -5.895 -24.898 1.00 91.50 174 ALA A O 1
ATOM 1348 N N . ARG A 1 175 ? 19.247 -4.168 -25.683 1.00 92.62 175 ARG A N 1
ATOM 1349 C CA . ARG A 1 175 ? 18.189 -3.161 -25.535 1.00 92.62 175 ARG A CA 1
ATOM 1350 C C . ARG A 1 175 ? 17.012 -3.440 -26.476 1.00 92.62 175 ARG A C 1
ATOM 1352 O O . ARG A 1 175 ? 15.865 -3.358 -26.038 1.00 92.62 175 ARG A O 1
ATOM 1359 N N . ALA A 1 176 ? 17.264 -3.872 -27.713 1.00 92.31 176 ALA A N 1
ATOM 1360 C CA . ALA A 1 176 ? 16.219 -4.304 -28.644 1.00 92.31 176 ALA A CA 1
ATOM 1361 C C . ALA A 1 176 ? 15.375 -5.449 -28.068 1.00 92.31 176 ALA A C 1
ATOM 1363 O O . ALA A 1 176 ? 14.146 -5.353 -28.021 1.00 92.31 176 ALA A O 1
ATOM 1364 N N . HIS A 1 177 ? 16.043 -6.488 -27.560 1.00 91.94 177 HIS A N 1
ATOM 1365 C CA . HIS A 1 177 ? 15.385 -7.644 -26.963 1.00 91.94 177 HIS A CA 1
ATOM 1366 C C . HIS A 1 177 ? 14.547 -7.246 -25.739 1.00 91.94 177 HIS A C 1
ATOM 1368 O O . HIS A 1 177 ? 13.432 -7.736 -25.576 1.00 91.94 177 HIS A O 1
ATOM 1374 N N . SER A 1 178 ? 15.027 -6.305 -24.913 1.00 91.25 178 SER A N 1
ATOM 1375 C CA . SER A 1 178 ? 14.268 -5.795 -23.758 1.00 91.25 178 SER A CA 1
ATOM 1376 C C . SER A 1 178 ? 12.939 -5.124 -24.143 1.00 91.25 178 SER A C 1
ATOM 1378 O O . SER A 1 178 ? 11.974 -5.189 -23.385 1.00 91.25 178 SER A O 1
ATOM 1380 N N . PHE A 1 179 ? 12.854 -4.548 -25.348 1.00 91.69 179 PHE A N 1
ATOM 1381 C CA . PHE A 1 179 ? 11.627 -3.973 -25.909 1.00 91.69 179 PHE A CA 1
ATOM 1382 C C . PHE A 1 179 ? 10.828 -4.953 -26.784 1.00 91.69 179 PHE A C 1
ATOM 1384 O O . PHE A 1 179 ? 9.825 -4.560 -27.387 1.00 91.69 179 PHE A O 1
ATOM 1391 N N . GLY A 1 180 ? 11.255 -6.217 -26.871 1.00 91.44 180 GLY A N 1
ATOM 1392 C CA . GLY A 1 180 ? 10.612 -7.246 -27.689 1.00 91.44 180 GLY A CA 1
ATOM 1393 C C . GLY A 1 180 ? 10.892 -7.126 -29.190 1.00 91.44 180 GLY A C 1
ATOM 1394 O O . GLY A 1 180 ? 10.120 -7.647 -29.993 1.00 91.44 180 GLY A O 1
ATOM 1395 N N . TYR A 1 181 ? 11.963 -6.433 -29.584 1.00 91.94 181 TYR A N 1
ATOM 1396 C CA . TYR A 1 181 ? 12.411 -6.371 -30.972 1.00 91.94 181 TYR A CA 1
ATOM 1397 C C . TYR A 1 181 ? 13.443 -7.459 -31.265 1.00 91.94 181 TYR A C 1
ATOM 1399 O O . TYR A 1 181 ? 14.467 -7.556 -30.591 1.00 91.94 181 TYR A O 1
ATOM 1407 N N . ASP A 1 182 ? 13.208 -8.224 -32.328 1.00 91.38 182 ASP A N 1
ATOM 1408 C CA . ASP A 1 182 ? 14.191 -9.141 -32.902 1.00 91.38 182 ASP A CA 1
ATOM 1409 C C . ASP A 1 182 ? 14.838 -8.482 -34.124 1.00 91.38 182 ASP A C 1
ATOM 1411 O O . ASP A 1 182 ? 14.257 -8.481 -35.210 1.00 91.38 182 ASP A O 1
ATOM 1415 N N . LEU A 1 183 ? 16.023 -7.888 -33.951 1.00 88.31 183 LEU A N 1
ATOM 1416 C CA . LEU A 1 183 ? 16.724 -7.166 -35.021 1.00 88.31 183 LEU A CA 1
ATOM 1417 C C . LEU A 1 183 ? 17.297 -8.074 -36.124 1.00 88.31 183 LEU A C 1
ATOM 1419 O O . LEU A 1 183 ? 17.841 -7.556 -37.095 1.00 88.31 183 LEU A O 1
ATOM 1423 N N . SER A 1 184 ? 17.169 -9.403 -36.017 1.00 87.38 184 SER A N 1
ATOM 1424 C CA . SER A 1 184 ? 17.503 -10.313 -37.124 1.00 87.38 184 SER A CA 1
ATOM 1425 C C . SER A 1 184 ? 16.444 -10.309 -38.234 1.00 87.38 184 SER A C 1
ATOM 1427 O O . SER A 1 184 ? 16.713 -10.722 -39.365 1.00 87.38 184 SER A O 1
ATOM 1429 N N . LEU A 1 185 ? 15.240 -9.817 -37.927 1.00 89.81 185 LEU A N 1
ATOM 1430 C CA . LEU A 1 185 ? 14.147 -9.685 -38.880 1.00 89.81 185 LEU A CA 1
ATOM 1431 C C . LEU A 1 185 ? 14.330 -8.460 -39.785 1.00 89.81 185 LEU A C 1
ATOM 1433 O O . LEU A 1 185 ? 15.054 -7.515 -39.483 1.00 89.81 185 LEU A O 1
ATOM 1437 N N . SER A 1 186 ? 13.629 -8.459 -40.919 1.00 88.56 186 SER A N 1
ATOM 1438 C CA . SER A 1 186 ? 13.589 -7.299 -41.815 1.00 88.56 186 SER A CA 1
ATOM 1439 C C . SER A 1 186 ? 12.563 -6.274 -41.332 1.00 88.56 186 SER A C 1
ATOM 1441 O O . SER A 1 186 ? 11.382 -6.595 -41.200 1.00 88.56 186 SER A O 1
ATOM 1443 N N . TYR A 1 187 ? 13.001 -5.030 -41.133 1.00 85.25 187 TYR A N 1
ATOM 1444 C CA . TYR A 1 187 ? 12.146 -3.908 -40.740 1.00 85.25 187 TYR A CA 1
ATOM 1445 C C . TYR A 1 187 ? 12.027 -2.888 -41.874 1.00 85.25 187 TYR A C 1
ATOM 1447 O O . TYR A 1 187 ? 12.989 -2.625 -42.593 1.00 85.25 187 TYR A O 1
ATOM 1455 N N . ILE A 1 188 ? 10.847 -2.279 -42.008 1.00 87.81 188 ILE A N 1
ATOM 1456 C CA . ILE A 1 188 ? 10.613 -1.134 -42.895 1.00 87.81 188 ILE A CA 1
ATOM 1457 C C . ILE A 1 188 ? 10.327 0.081 -42.015 1.00 87.81 188 ILE A C 1
ATOM 1459 O O . ILE A 1 188 ? 9.369 0.075 -41.243 1.00 87.81 188 ILE A O 1
ATOM 1463 N N . ALA A 1 189 ? 11.138 1.130 -42.148 1.00 83.81 189 ALA A N 1
ATOM 1464 C CA . ALA A 1 189 ? 10.869 2.420 -41.528 1.00 83.81 189 ALA A CA 1
ATOM 1465 C C . ALA A 1 189 ? 9.978 3.260 -42.454 1.00 83.81 189 ALA A C 1
ATOM 1467 O O . ALA A 1 189 ? 10.313 3.492 -43.615 1.00 83.81 189 ALA A O 1
ATOM 1468 N N . LEU A 1 190 ? 8.841 3.721 -41.937 1.00 86.00 190 LEU A N 1
ATOM 1469 C CA . LEU A 1 190 ? 7.938 4.630 -42.641 1.00 86.00 190 LEU A CA 1
ATOM 1470 C C . LEU A 1 190 ? 7.971 5.993 -41.951 1.00 86.00 190 LEU A C 1
ATOM 1472 O O . LEU A 1 190 ? 7.744 6.086 -40.747 1.00 86.00 190 LEU A O 1
ATOM 1476 N N . VAL A 1 191 ? 8.224 7.052 -42.720 1.00 81.75 191 VAL A N 1
ATOM 1477 C CA . VAL A 1 191 ? 8.216 8.435 -42.228 1.00 81.75 191 VAL A CA 1
ATOM 1478 C C . VAL A 1 191 ? 6.989 9.142 -42.789 1.00 81.75 191 VAL A C 1
ATOM 1480 O O . VAL A 1 191 ? 6.842 9.283 -44.001 1.00 81.75 191 VAL A O 1
ATOM 1483 N N . GLY A 1 192 ? 6.095 9.578 -41.903 1.00 84.00 192 GLY A N 1
ATOM 1484 C CA . GLY A 1 192 ? 4.921 10.370 -42.258 1.00 84.00 192 GLY A CA 1
ATOM 1485 C C . GLY A 1 192 ? 5.125 11.840 -41.911 1.00 84.00 192 GLY A C 1
ATOM 1486 O O . GLY A 1 192 ? 5.466 12.169 -40.777 1.00 84.00 192 GLY A O 1
ATOM 1487 N N . LEU A 1 193 ? 4.875 12.735 -42.866 1.00 83.75 193 LEU A N 1
ATOM 1488 C CA . LEU A 1 193 ? 4.767 14.167 -42.596 1.00 83.75 193 LEU A CA 1
ATOM 1489 C C . LEU A 1 193 ? 3.331 14.470 -42.145 1.00 83.75 193 LEU A C 1
ATOM 1491 O O . LEU A 1 193 ? 2.384 14.272 -42.904 1.00 83.75 193 LEU A O 1
ATOM 1495 N N . GLY A 1 194 ? 3.162 14.928 -40.902 1.00 77.88 194 GLY A N 1
ATOM 1496 C CA . GLY A 1 194 ? 1.877 15.452 -40.429 1.00 77.88 194 GLY A CA 1
ATOM 1497 C C . GLY A 1 194 ? 1.519 16.766 -41.138 1.00 77.88 194 GLY A C 1
ATOM 1498 O O . GLY A 1 194 ? 2.416 17.431 -41.665 1.00 77.88 194 GLY A O 1
ATOM 1499 N N . PRO A 1 195 ? 0.235 17.175 -41.162 1.00 69.81 195 PRO A N 1
ATOM 1500 C CA . PRO A 1 195 ? -0.145 18.454 -41.749 1.00 69.81 195 PRO A CA 1
ATOM 1501 C C . PRO A 1 195 ? 0.655 19.570 -41.070 1.00 69.81 195 PRO A C 1
ATOM 1503 O O . PRO A 1 195 ? 0.642 19.705 -39.844 1.00 69.81 195 PRO A O 1
ATOM 1506 N N . GLY A 1 196 ? 1.395 20.338 -41.875 1.00 65.75 196 GLY A N 1
ATOM 1507 C CA . GLY A 1 196 ? 2.151 21.486 -41.391 1.00 65.75 196 GLY A CA 1
ATOM 1508 C C . GLY A 1 196 ? 1.237 22.441 -40.622 1.00 65.75 196 GLY A C 1
ATOM 1509 O O . GLY A 1 196 ? 0.033 22.509 -40.879 1.00 65.75 196 GLY A O 1
ATOM 1510 N N . LYS A 1 197 ? 1.806 23.205 -39.682 1.00 61.75 197 LYS A N 1
ATOM 1511 C CA . LYS A 1 197 ? 1.070 24.180 -38.851 1.00 61.75 197 LYS A CA 1
ATOM 1512 C C . LYS A 1 197 ? 0.257 25.220 -39.655 1.00 61.75 197 LYS A C 1
ATOM 1514 O O . LYS A 1 197 ? -0.567 25.905 -39.061 1.00 61.75 197 LYS A O 1
ATOM 1519 N N . ASP A 1 198 ? 0.420 25.274 -40.976 1.00 58.00 198 ASP A N 1
ATOM 1520 C CA . ASP A 1 198 ? -0.322 26.131 -41.906 1.00 58.00 198 ASP A CA 1
ATOM 1521 C C . ASP A 1 198 ? -1.694 25.578 -42.349 1.00 58.00 198 ASP A C 1
ATOM 1523 O O . ASP A 1 198 ? -2.417 26.251 -43.079 1.00 58.00 198 ASP A O 1
ATOM 1527 N N . ALA A 1 199 ? -2.104 24.388 -41.893 1.00 53.06 199 ALA A N 1
ATOM 1528 C CA . ALA A 1 199 ? -3.403 23.790 -42.237 1.00 53.06 199 ALA A CA 1
ATOM 1529 C C . ALA A 1 199 ? -4.585 24.243 -41.344 1.00 53.06 199 ALA A C 1
ATOM 1531 O O . ALA A 1 199 ? -5.638 23.607 -41.346 1.00 53.06 199 ALA A O 1
ATOM 1532 N N . ARG A 1 200 ? -4.441 25.337 -40.579 1.00 50.84 200 ARG A N 1
ATOM 1533 C CA . ARG A 1 200 ? -5.582 26.091 -40.024 1.00 50.84 200 ARG A CA 1
ATOM 1534 C C . ARG A 1 200 ? -5.827 27.327 -40.894 1.00 50.84 200 ARG A C 1
ATOM 1536 O O . ARG A 1 200 ? -5.339 28.411 -40.580 1.00 50.84 200 ARG A O 1
ATOM 1543 N N . LYS A 1 201 ? -6.578 27.156 -41.978 1.00 45.28 201 LYS A N 1
ATOM 1544 C CA . LYS A 1 201 ? -7.346 28.230 -42.616 1.00 45.28 201 LYS A CA 1
ATOM 1545 C C . LYS A 1 201 ? -8.790 27.786 -42.738 1.00 45.28 201 LYS A C 1
ATOM 1547 O O . LYS A 1 201 ? -8.989 26.603 -43.087 1.00 45.28 201 LYS A O 1
#

Radius of gyration: 24.9 Å; Cα contacts (8 Å, |Δi|>4): 150; chains: 1; bounding box: 50×44×72 Å

Nearest PDB structures (foldseek):
  5ohf-assembly2_C  TM=7.654E-01  e=1.742E-01  Anaeromyxobacter sp. Fw109-5
  5ohe-assembly2_D  TM=7.585E-01  e=2.977E-01  Anaeromyxobacter sp. Fw109-5
  5tou-assembly1_B  TM=6.707E-01  e=2.700E-01  Pseudanabaena sp. lw0831
  5ohf-assembly4_G  TM=6.321E-01  e=5.888E-01  Anaeromyxobacter sp. Fw109-5
  4u9l-assembly1_A  TM=2.388E-01  e=8.177E+00  Thermus thermophilus HB8

Sequence (201 aa):
MGDIVEGFLTRLEEVVEKCTEAIWEAVPSYGRAGEPLREEVGDAVRGNVESLSGVISRGRDVNRDELERIERVGARRAEAGIPLDDVLHAYRTVSRVCWDVLAEECRAYGPNALEATISLAEAILRYTDQISTAVADAYSQAQRAIVREQEGARREFLSDLLYGSEASPEDVLARAHSFGYDLSLSYIALVGLGPGKDARK

Foldseek 3Di:
DVQLLVQLVVCLLVLLVQLLVLLVVFFVVLVVVDDVSSVVSSVLLSLLSVQLSVCLVVVHARDPVSLVSLLVVLLVCLVVVNDLVSVLRSLVSSLVSSLVSSVVSLVVVDDVSVVVNVSSVVSSVRRSVSSSVSSSVSNVVNNVVVVVVLVVLVVVLVVCVVVHHPDDPVVNCVSCVVNVHDPVDDDDDDDDDDPPPPPPD

pLDDT: mean 89.83, std 8.12, range [45.28, 98.62]